Protein AF-A0A9D5CMU5-F1 (afdb_monomer_lite)

pLDDT: mean 70.69, std 25.0, range [31.06, 98.81]

InterPro domains:
  IPR011598 Myc-type, basic helix-loop-helix (bHLH) domain [PS50888] (1-48)
  IPR036638 Helix-loop-helix DNA-binding domain superfamily [G3DSA:4.10.280.10] (1-74)
  IPR036638 Helix-loop-helix DNA-binding domain superfamily [SSF47459] (3-63)
  IPR057075 Iron-related transcription factor 3, bHLH domain [PF23177] (2-86)

Secondary structure (DSSP, 8-state):
--HHHHHHHHHHHHHHHHHHHHHHTT--SS---HHHHHHHHHHHHHHHHHHHHHHHHHHHHHHHHHHHHHHHHHHHHHHHHHHHHHHHHHHHHHHHHHHHHHHHTTS----------------------PPP----------------------PPPPP-PPPTTTSPPGGGT----------------------

Organism: NCBI:txid325984

Structure (mmCIF, N/CA/C/O backbone):
data_AF-A0A9D5CMU5-F1
#
_entry.id   AF-A0A9D5CMU5-F1
#
loop_
_atom_site.group_PDB
_atom_site.id
_atom_site.type_symbol
_atom_site.label_atom_id
_atom_site.label_alt_id
_atom_site.label_comp_id
_atom_site.label_asym_id
_atom_site.label_entity_id
_atom_site.label_seq_id
_atom_site.pdbx_PDB_ins_code
_atom_site.Cartn_x
_atom_site.Cartn_y
_atom_site.Cartn_z
_atom_site.occupancy
_atom_site.B_iso_or_equiv
_atom_site.auth_seq_id
_atom_site.auth_comp_id
_atom_site.auth_asym_id
_atom_site.auth_atom_id
_atom_site.pdbx_PDB_model_num
ATOM 1 N N . MET A 1 1 ? 8.253 8.918 -48.862 1.00 68.12 1 MET A N 1
ATOM 2 C CA . MET A 1 1 ? 8.802 8.574 -47.534 1.00 68.12 1 MET A CA 1
ATOM 3 C C . MET A 1 1 ? 10.057 7.739 -47.707 1.00 68.12 1 MET A C 1
ATOM 5 O O . MET A 1 1 ? 9.980 6.536 -47.963 1.00 68.12 1 MET A O 1
ATOM 9 N N . HIS A 1 2 ? 11.208 8.394 -47.627 1.00 93.19 2 HIS A N 1
ATOM 10 C CA . HIS A 1 2 ? 12.521 7.768 -47.749 1.00 93.19 2 HIS A CA 1
ATOM 11 C C . HIS A 1 2 ? 12.855 6.976 -46.477 1.00 93.19 2 HIS A C 1
ATOM 13 O O . HIS A 1 2 ? 12.325 7.242 -45.398 1.00 93.19 2 HIS A O 1
ATOM 19 N N . LYS A 1 3 ? 13.747 5.983 -46.580 1.00 96.88 3 LYS A N 1
ATOM 20 C CA . LYS A 1 3 ? 14.143 5.130 -45.441 1.00 96.88 3 LYS A CA 1
ATOM 21 C C . LYS A 1 3 ? 14.625 5.950 -44.233 1.00 96.88 3 LYS A C 1
ATOM 23 O O . LYS A 1 3 ? 14.278 5.611 -43.108 1.00 96.88 3 LYS A O 1
ATOM 28 N N . ALA A 1 4 ? 15.360 7.035 -44.478 1.00 97.06 4 ALA A N 1
ATOM 29 C CA . ALA A 1 4 ? 15.866 7.932 -43.441 1.00 97.06 4 ALA A CA 1
ATOM 30 C C . ALA A 1 4 ? 14.750 8.668 -42.678 1.00 97.06 4 ALA A C 1
ATOM 32 O O . ALA A 1 4 ? 14.808 8.757 -41.457 1.00 97.06 4 ALA A O 1
ATOM 33 N N . GLU A 1 5 ? 13.707 9.139 -43.369 1.00 96.50 5 GLU A N 1
ATOM 34 C CA . GLU A 1 5 ? 12.569 9.835 -42.742 1.00 96.50 5 GLU A CA 1
ATOM 35 C C . GLU A 1 5 ? 11.800 8.906 -41.802 1.00 96.50 5 GLU A C 1
ATOM 37 O O . GLU A 1 5 ? 11.471 9.282 -40.679 1.00 96.50 5 GLU A O 1
ATOM 42 N N . ARG A 1 6 ? 11.570 7.658 -42.232 1.00 96.50 6 ARG A N 1
ATOM 43 C CA . ARG A 1 6 ? 10.929 6.644 -41.384 1.00 96.50 6 ARG A CA 1
ATOM 44 C C . ARG A 1 6 ? 11.750 6.328 -40.136 1.00 96.50 6 ARG A C 1
ATOM 46 O O . ARG A 1 6 ? 11.170 6.099 -39.082 1.00 96.50 6 ARG A O 1
ATOM 53 N N . GLU A 1 7 ? 13.075 6.293 -40.251 1.00 97.75 7 GLU A N 1
ATOM 54 C CA . GLU A 1 7 ? 13.956 6.022 -39.111 1.00 97.75 7 GLU A CA 1
ATOM 55 C C . GLU A 1 7 ? 14.025 7.202 -38.140 1.00 97.75 7 GLU A C 1
ATOM 57 O O . GLU A 1 7 ? 13.965 7.004 -36.928 1.00 97.75 7 GLU A O 1
ATOM 62 N N . LYS A 1 8 ? 14.079 8.434 -38.659 1.00 97.31 8 LYS A N 1
ATOM 63 C CA . LYS A 1 8 ? 14.014 9.641 -37.832 1.00 97.31 8 LYS A CA 1
ATOM 64 C C . LYS A 1 8 ? 12.754 9.637 -36.964 1.00 97.31 8 LYS A C 1
ATOM 66 O O . LYS A 1 8 ? 12.869 9.769 -35.754 1.00 97.31 8 LYS A O 1
ATOM 71 N N . LEU A 1 9 ? 11.587 9.382 -37.561 1.00 97.38 9 LEU A N 1
ATOM 72 C CA . LEU A 1 9 ? 10.319 9.355 -36.826 1.00 97.38 9 LEU A CA 1
ATOM 73 C C . LEU A 1 9 ? 10.323 8.320 -35.688 1.00 97.38 9 LEU A C 1
ATOM 75 O O . LEU A 1 9 ? 9.837 8.596 -34.597 1.00 97.38 9 LEU A O 1
ATOM 79 N N . LYS A 1 10 ? 10.918 7.141 -35.914 1.00 97.69 10 LYS A N 1
ATOM 80 C CA . LYS A 1 10 ? 11.068 6.120 -34.866 1.00 97.69 10 LYS A CA 1
ATOM 81 C C . LYS A 1 10 ? 11.970 6.584 -33.726 1.00 97.69 10 LYS A C 1
ATOM 83 O O . LYS A 1 10 ? 11.661 6.334 -32.565 1.00 97.69 10 LYS A O 1
ATOM 88 N N . ARG A 1 11 ? 13.094 7.229 -34.048 1.00 97.56 11 ARG A N 1
ATOM 89 C CA . ARG A 1 11 ? 14.028 7.746 -33.041 1.00 97.56 11 ARG A CA 1
ATOM 90 C C . ARG A 1 11 ? 13.429 8.887 -32.234 1.00 97.56 11 ARG A C 1
ATOM 92 O O . ARG A 1 11 ? 13.658 8.925 -31.029 1.00 97.56 11 ARG A O 1
ATOM 99 N N . ASP A 1 12 ? 12.688 9.773 -32.887 1.00 97.75 12 ASP A N 1
ATOM 100 C CA . ASP A 1 12 ? 12.004 10.889 -32.239 1.00 97.75 12 ASP A CA 1
ATOM 101 C C . ASP A 1 12 ? 10.951 10.351 -31.261 1.00 97.75 12 ASP A C 1
ATOM 103 O O . ASP A 1 12 ? 11.018 10.667 -30.077 1.00 97.75 12 ASP A O 1
ATOM 107 N N . HIS A 1 13 ? 10.112 9.404 -31.694 1.00 97.69 13 HIS A N 1
ATOM 108 C CA . HIS A 1 13 ? 9.150 8.741 -30.809 1.00 97.69 13 HIS A CA 1
ATOM 109 C C . HIS A 1 13 ? 9.819 8.029 -29.619 1.00 97.69 13 HIS A C 1
ATOM 111 O O . HIS A 1 13 ? 9.392 8.166 -28.478 1.00 97.69 13 HIS A O 1
ATOM 117 N N . LEU A 1 14 ? 10.912 7.292 -29.846 1.00 96.94 14 LEU A N 1
ATOM 118 C CA . LEU A 1 14 ? 11.623 6.638 -28.745 1.00 96.94 14 LEU A CA 1
ATOM 119 C C . LEU A 1 14 ? 12.223 7.661 -27.768 1.00 96.94 14 LEU A C 1
ATOM 121 O O . LEU A 1 14 ? 12.263 7.410 -26.568 1.00 96.94 14 LEU A O 1
ATOM 125 N N . ASN A 1 15 ? 12.704 8.805 -28.261 1.00 95.62 15 ASN A N 1
ATOM 126 C CA . ASN A 1 15 ? 13.195 9.879 -27.401 1.00 95.62 15 ASN A CA 1
ATOM 127 C C . ASN A 1 15 ? 12.074 10.484 -26.551 1.00 95.62 15 ASN A C 1
ATOM 129 O O . ASN A 1 15 ? 12.324 10.761 -25.384 1.00 95.62 15 ASN A O 1
ATOM 133 N N . GLU A 1 16 ? 10.867 10.647 -27.098 1.00 96.50 16 GLU A N 1
ATOM 134 C CA . GLU A 1 16 ? 9.695 11.093 -26.332 1.00 96.50 16 GLU A CA 1
ATOM 135 C C . GLU A 1 16 ? 9.407 10.143 -25.163 1.00 96.50 16 GLU A C 1
ATOM 137 O O . GLU A 1 16 ? 9.279 10.601 -24.032 1.00 96.50 16 GLU A O 1
ATOM 142 N N . LEU A 1 17 ? 9.435 8.826 -25.397 1.00 96.06 17 LEU A N 1
ATOM 143 C CA . LEU A 1 17 ? 9.248 7.829 -24.334 1.00 96.06 17 LEU A CA 1
ATOM 144 C C . LEU A 1 17 ? 10.335 7.906 -23.251 1.00 96.06 17 LEU A C 1
ATOM 146 O O . LEU A 1 17 ? 10.048 7.756 -22.065 1.00 96.06 17 LEU A O 1
ATOM 150 N N . PHE A 1 18 ? 11.592 8.148 -23.639 1.00 93.75 18 PHE A N 1
ATOM 151 C CA . PHE A 1 18 ? 12.674 8.354 -22.671 1.00 93.75 18 PHE A CA 1
ATOM 152 C C . PHE A 1 18 ? 12.461 9.610 -21.827 1.00 93.75 18 PHE A C 1
ATOM 154 O O . PHE A 1 18 ? 12.759 9.581 -20.637 1.00 93.75 18 PHE A O 1
ATOM 161 N N . LEU A 1 19 ? 11.963 10.691 -22.432 1.00 91.69 19 LEU A N 1
ATOM 162 C CA . LEU A 1 19 ? 11.655 11.922 -21.712 1.00 91.69 19 LEU A CA 1
ATOM 163 C C . LEU A 1 19 ? 10.499 11.701 -20.736 1.00 91.69 19 LEU A C 1
ATOM 165 O O . LEU A 1 19 ? 10.620 12.083 -19.580 1.00 91.69 19 LEU A O 1
ATOM 169 N N . GLU A 1 20 ? 9.411 11.057 -21.157 1.00 94.00 20 GLU A N 1
ATOM 170 C CA . GLU A 1 20 ? 8.270 10.758 -20.280 1.00 94.00 20 GLU A CA 1
ATOM 171 C C . GLU A 1 20 ? 8.682 9.896 -19.078 1.00 94.00 20 GLU A C 1
ATOM 173 O O . GLU A 1 20 ? 8.303 10.182 -17.938 1.00 94.00 20 GLU A O 1
ATOM 178 N N . LEU A 1 21 ? 9.515 8.879 -19.318 1.00 92.88 21 LEU A N 1
ATOM 179 C CA . LEU A 1 21 ? 10.047 8.034 -18.255 1.00 92.88 21 LEU A CA 1
ATOM 180 C C . LEU A 1 21 ? 10.921 8.834 -17.281 1.00 92.88 21 LEU A C 1
ATOM 182 O O . LEU A 1 21 ? 10.723 8.726 -16.077 1.00 92.88 21 LEU A O 1
ATOM 186 N N . ASP A 1 22 ? 11.840 9.662 -17.781 1.00 90.81 22 ASP A N 1
ATOM 187 C CA . ASP A 1 22 ? 12.709 10.513 -16.954 1.00 90.81 22 ASP A CA 1
ATOM 188 C C . ASP A 1 22 ? 11.903 11.457 -16.043 1.00 90.81 22 ASP A C 1
ATOM 190 O O . ASP A 1 22 ? 12.157 11.539 -14.842 1.00 90.81 22 ASP A O 1
ATOM 194 N N . HIS A 1 23 ? 10.858 12.094 -16.586 1.00 89.81 23 HIS A N 1
ATOM 195 C CA . HIS A 1 23 ? 9.960 12.950 -15.803 1.00 89.81 23 HIS A CA 1
ATOM 196 C C . HIS A 1 23 ? 9.210 12.158 -14.723 1.00 89.81 23 HIS A C 1
ATOM 198 O O . HIS A 1 23 ? 9.044 12.648 -13.608 1.00 89.81 23 HIS A O 1
ATOM 204 N N . SER A 1 24 ? 8.782 10.931 -15.034 1.00 90.50 24 SER A N 1
ATOM 205 C CA . SER A 1 24 ? 8.033 10.071 -14.105 1.00 90.50 24 SER A CA 1
ATOM 206 C C . SER A 1 24 ? 8.885 9.534 -12.953 1.00 90.50 24 SER A C 1
ATOM 208 O O . SER A 1 24 ? 8.349 9.195 -11.902 1.00 90.50 24 SER A O 1
ATOM 210 N N . LEU A 1 25 ? 10.204 9.438 -13.138 1.00 89.06 25 LEU A N 1
ATOM 211 C CA . LEU A 1 25 ? 11.134 8.995 -12.097 1.00 89.06 25 LEU A CA 1
ATOM 212 C C . LEU A 1 25 ? 11.480 10.107 -11.089 1.00 89.06 25 LEU A C 1
ATOM 214 O O . LEU A 1 25 ? 12.246 9.848 -10.162 1.00 89.06 25 LEU A O 1
ATOM 218 N N . GLU A 1 26 ? 10.943 11.326 -11.264 1.00 76.06 26 GLU A N 1
ATOM 219 C CA . GLU A 1 26 ? 11.198 12.503 -10.411 1.00 76.06 26 GLU A CA 1
ATOM 220 C C . GLU A 1 26 ? 12.703 12.724 -10.150 1.00 76.06 26 GLU A C 1
ATOM 222 O O . GLU A 1 26 ? 13.138 13.123 -9.063 1.00 76.06 26 GLU A O 1
ATOM 227 N N . GLN A 1 27 ? 13.534 12.424 -11.154 1.00 70.00 27 GLN A N 1
ATOM 228 C CA . GLN A 1 27 ? 14.982 12.373 -11.004 1.00 70.00 27 GLN A CA 1
ATOM 229 C C . GLN A 1 27 ? 15.547 13.785 -10.837 1.00 70.00 27 GLN A C 1
ATOM 231 O O . GLN A 1 27 ? 15.844 14.492 -11.795 1.00 70.00 27 GLN A O 1
ATOM 236 N N . SER A 1 28 ? 15.700 14.216 -9.584 1.00 60.94 28 SER A N 1
ATOM 237 C CA . SER A 1 28 ? 16.024 15.614 -9.298 1.00 60.94 28 SER A CA 1
ATOM 238 C C . SER A 1 28 ? 17.388 16.087 -9.817 1.00 60.94 28 SER A C 1
ATOM 240 O O . SER A 1 28 ? 17.562 17.304 -9.882 1.00 60.94 28 SER A O 1
ATOM 242 N N . ARG A 1 29 ? 18.364 15.226 -10.193 1.00 62.25 29 ARG A N 1
ATOM 243 C CA . ARG A 1 29 ? 19.714 15.695 -10.598 1.00 62.25 29 ARG A CA 1
ATOM 244 C C . ARG A 1 29 ? 20.561 14.814 -11.546 1.00 62.25 29 ARG A C 1
ATOM 246 O O . ARG A 1 29 ? 20.683 13.603 -11.394 1.00 62.25 29 ARG A O 1
ATOM 253 N N . GLN A 1 30 ? 21.281 15.557 -12.402 1.00 58.69 30 GLN A N 1
ATOM 254 C CA . GLN A 1 30 ? 22.615 15.393 -13.026 1.00 58.69 30 GLN A CA 1
ATOM 255 C C . GLN A 1 30 ? 22.934 14.233 -13.982 1.00 58.69 30 GLN A C 1
ATOM 257 O O . GLN A 1 30 ? 23.926 14.350 -14.707 1.00 58.69 30 GLN A O 1
ATOM 262 N N . ASN A 1 31 ? 22.124 13.176 -14.064 1.00 61.47 31 ASN A N 1
ATOM 263 C CA . ASN A 1 31 ? 22.510 11.953 -14.779 1.00 61.47 31 ASN A CA 1
ATOM 264 C C . ASN A 1 31 ? 21.503 11.564 -15.880 1.00 61.47 31 ASN A C 1
ATOM 266 O O . ASN A 1 31 ? 21.003 10.447 -15.903 1.00 61.47 31 ASN A O 1
ATOM 270 N N . ASN A 1 32 ? 21.232 12.455 -16.836 1.00 70.00 32 ASN A N 1
ATOM 271 C CA . ASN A 1 32 ? 20.149 12.297 -17.831 1.00 70.00 32 ASN A CA 1
ATOM 272 C C . ASN A 1 32 ? 20.506 11.350 -19.003 1.00 70.00 32 ASN A C 1
ATOM 274 O O . ASN A 1 32 ? 20.053 11.510 -20.139 1.00 70.00 32 ASN A O 1
ATOM 278 N N . GLY A 1 33 ? 21.408 10.394 -18.772 1.00 87.44 33 GLY A N 1
ATOM 279 C CA . GLY A 1 33 ? 21.786 9.409 -19.777 1.00 87.44 33 GLY A CA 1
ATOM 280 C C . GLY A 1 33 ? 20.714 8.330 -19.900 1.00 87.44 33 GLY A C 1
ATOM 281 O O . GLY A 1 33 ? 20.243 7.812 -18.894 1.00 87.44 33 GLY A O 1
ATOM 282 N N . LYS A 1 34 ? 20.395 7.898 -21.126 1.00 91.69 34 LYS A N 1
ATOM 283 C CA . LYS A 1 34 ? 19.404 6.830 -21.379 1.00 91.69 34 LYS A CA 1
ATOM 284 C C . LYS A 1 34 ? 19.654 5.549 -20.576 1.00 91.69 34 LYS A C 1
ATOM 286 O O . LYS A 1 34 ? 18.709 4.912 -20.132 1.00 91.69 34 LYS A O 1
ATOM 291 N N . ALA A 1 35 ? 20.919 5.175 -20.379 1.00 92.69 35 ALA A N 1
ATOM 292 C CA . ALA A 1 35 ? 21.277 4.012 -19.569 1.00 92.69 35 ALA A CA 1
ATOM 293 C C . ALA A 1 35 ? 20.967 4.213 -18.075 1.00 92.69 35 ALA A C 1
ATOM 295 O O . ALA A 1 35 ? 20.555 3.263 -17.417 1.00 92.69 35 ALA A O 1
ATOM 296 N N . CYS A 1 36 ? 21.133 5.436 -17.557 1.00 91.38 36 CYS A N 1
ATOM 297 C CA . CYS A 1 36 ? 20.790 5.775 -16.176 1.00 91.38 36 CYS A CA 1
ATOM 298 C C . CYS A 1 36 ? 19.276 5.711 -15.976 1.00 91.38 36 CYS A C 1
ATOM 300 O O . CYS A 1 36 ? 18.833 4.982 -15.101 1.00 91.38 36 CYS A O 1
ATOM 302 N N . ILE A 1 37 ? 18.500 6.347 -16.868 1.00 92.00 37 ILE A N 1
ATOM 303 C CA . ILE A 1 37 ? 17.026 6.325 -16.845 1.00 92.00 37 ILE A CA 1
ATOM 304 C C . ILE A 1 37 ? 16.507 4.880 -16.789 1.00 92.00 37 ILE A C 1
ATOM 306 O O . ILE A 1 37 ? 15.683 4.537 -15.946 1.00 92.00 37 ILE A O 1
ATOM 310 N N . LEU A 1 38 ? 17.023 3.995 -17.652 1.00 94.44 38 LEU A N 1
ATOM 311 C CA . LEU A 1 38 ? 16.622 2.583 -17.641 1.00 94.44 38 LEU A CA 1
ATOM 312 C C . LEU A 1 38 ? 17.071 1.851 -16.377 1.00 94.44 38 LEU A C 1
ATOM 314 O O . LEU A 1 38 ? 16.312 1.042 -15.846 1.00 94.44 38 LEU A O 1
ATOM 318 N N . GLY A 1 39 ? 18.294 2.099 -15.907 1.00 92.75 39 GLY A N 1
ATOM 319 C CA . GLY A 1 39 ? 18.818 1.478 -14.692 1.00 92.75 39 GLY A CA 1
ATOM 320 C C . GLY A 1 39 ? 18.018 1.873 -13.452 1.00 92.75 39 GLY A C 1
ATOM 321 O O . GLY A 1 39 ? 17.689 1.018 -12.631 1.00 92.75 39 GLY A O 1
ATOM 322 N N . ASP A 1 40 ? 17.651 3.147 -13.352 1.00 91.31 40 ASP A N 1
ATOM 323 C CA . ASP A 1 40 ? 16.852 3.681 -12.257 1.00 91.31 40 ASP A CA 1
ATOM 324 C C . ASP A 1 40 ? 15.410 3.170 -12.328 1.00 91.31 40 ASP A C 1
ATOM 326 O O . ASP A 1 40 ? 14.923 2.648 -11.328 1.00 91.31 40 ASP A O 1
ATOM 330 N N . ALA A 1 41 ? 14.771 3.166 -13.506 1.00 93.62 41 ALA A N 1
ATOM 331 C CA . ALA A 1 41 ? 13.450 2.555 -13.689 1.00 93.62 41 ALA A CA 1
ATOM 332 C C . ALA A 1 41 ? 13.435 1.064 -13.315 1.00 93.62 41 ALA A C 1
ATOM 334 O O . ALA A 1 41 ? 12.541 0.601 -12.609 1.00 93.62 41 ALA A O 1
ATOM 335 N N . THR A 1 42 ? 14.449 0.313 -13.755 1.00 95.62 42 THR A N 1
ATOM 336 C CA . THR A 1 42 ? 14.565 -1.129 -13.480 1.00 95.62 42 THR A CA 1
ATOM 337 C C . THR A 1 42 ? 14.732 -1.407 -11.987 1.00 95.62 42 THR A C 1
ATOM 339 O O . THR A 1 42 ? 14.209 -2.402 -11.493 1.00 95.62 42 THR A O 1
ATOM 342 N N . ARG A 1 43 ? 15.446 -0.537 -11.262 1.00 94.19 43 ARG A N 1
ATOM 343 C CA . ARG A 1 43 ? 15.637 -0.660 -9.811 1.00 94.19 43 ARG A CA 1
ATOM 344 C C . ARG A 1 43 ? 14.398 -0.222 -9.029 1.00 94.19 43 ARG A C 1
ATOM 346 O O . ARG A 1 43 ? 14.019 -0.901 -8.086 1.00 94.19 43 ARG A O 1
ATOM 353 N N . LEU A 1 44 ? 13.772 0.885 -9.426 1.00 94.00 44 LEU A N 1
ATOM 354 C CA . LEU A 1 44 ? 12.666 1.499 -8.693 1.00 94.00 44 LEU A CA 1
ATOM 355 C C . LEU A 1 44 ? 11.346 0.736 -8.854 1.00 94.00 44 LEU A C 1
ATOM 357 O O . LEU A 1 44 ? 10.559 0.668 -7.913 1.00 94.00 44 LEU A O 1
ATOM 361 N N . LEU A 1 45 ? 11.087 0.156 -10.031 1.00 95.94 45 LEU A N 1
ATOM 362 C CA . LEU A 1 45 ? 9.815 -0.506 -10.320 1.00 95.94 45 LEU A CA 1
ATOM 363 C C . LEU A 1 45 ? 9.502 -1.666 -9.346 1.00 95.94 45 LEU A C 1
ATOM 365 O O . LEU A 1 45 ? 8.400 -1.667 -8.793 1.00 95.94 45 LEU A O 1
ATOM 369 N N . PRO A 1 46 ? 10.419 -2.616 -9.065 1.00 97.62 46 PRO A N 1
ATOM 370 C CA . PRO A 1 46 ? 10.186 -3.651 -8.057 1.00 97.62 46 PRO A CA 1
ATOM 371 C C . PRO A 1 46 ? 9.921 -3.086 -6.657 1.00 97.62 46 PRO A C 1
ATOM 373 O O . PRO A 1 46 ? 9.027 -3.574 -5.967 1.00 97.62 46 PRO A O 1
ATOM 376 N N . ASP A 1 47 ? 10.648 -2.039 -6.255 1.00 96.25 47 ASP A N 1
ATOM 377 C CA . ASP A 1 47 ? 10.487 -1.406 -4.942 1.00 96.25 47 ASP A CA 1
ATOM 378 C C . ASP A 1 47 ? 9.108 -0.743 -4.801 1.00 96.25 47 ASP A C 1
ATOM 380 O O . ASP A 1 47 ? 8.467 -0.838 -3.752 1.00 96.25 47 ASP A O 1
ATOM 384 N N . LEU A 1 48 ? 8.615 -0.086 -5.856 1.00 97.25 48 LEU A N 1
ATOM 385 C CA . LEU A 1 48 ? 7.266 0.487 -5.895 1.00 97.25 48 LEU A CA 1
ATOM 386 C C . LEU A 1 48 ? 6.187 -0.599 -5.870 1.00 97.25 48 LEU A C 1
ATOM 388 O O . LEU A 1 48 ? 5.207 -0.466 -5.138 1.00 97.25 48 LEU A O 1
ATOM 392 N N . ILE A 1 49 ? 6.372 -1.687 -6.621 1.00 98.06 49 ILE A N 1
ATOM 393 C CA . ILE A 1 49 ? 5.451 -2.832 -6.602 1.00 98.06 49 ILE A CA 1
ATOM 394 C C . ILE A 1 49 ? 5.370 -3.417 -5.187 1.00 98.06 49 ILE A C 1
ATOM 396 O O . ILE A 1 49 ? 4.270 -3.576 -4.657 1.00 98.06 49 ILE A O 1
ATOM 400 N N . ALA A 1 50 ? 6.512 -3.648 -4.536 1.00 98.31 50 ALA A N 1
ATOM 401 C CA . ALA A 1 50 ? 6.564 -4.165 -3.170 1.00 98.31 50 ALA A CA 1
ATOM 402 C C . ALA A 1 50 ? 5.875 -3.224 -2.163 1.00 98.31 50 ALA A C 1
ATOM 404 O O . ALA A 1 50 ? 5.153 -3.679 -1.272 1.00 98.31 50 ALA A O 1
ATOM 405 N N . GLN A 1 51 ? 6.041 -1.907 -2.318 1.00 98.31 51 GLN A N 1
ATOM 406 C CA . GLN A 1 51 ? 5.341 -0.917 -1.494 1.00 98.31 51 GLN A CA 1
ATOM 407 C C . GLN A 1 51 ? 3.824 -0.970 -1.698 1.00 98.31 51 GLN A C 1
ATOM 409 O O . GLN A 1 51 ? 3.079 -0.993 -0.718 1.00 98.31 51 GLN A O 1
ATOM 414 N N . VAL A 1 52 ? 3.353 -1.048 -2.946 1.00 98.62 52 VAL A N 1
ATOM 415 C CA . VAL A 1 52 ? 1.921 -1.180 -3.260 1.00 98.62 52 VAL A CA 1
ATOM 416 C C . VAL A 1 52 ? 1.343 -2.464 -2.661 1.00 98.62 52 VAL A C 1
ATOM 418 O O . VAL A 1 52 ? 0.254 -2.439 -2.086 1.00 98.62 52 VAL A O 1
ATOM 421 N N . GLU A 1 53 ? 2.060 -3.583 -2.749 1.00 98.69 53 GLU A N 1
ATOM 422 C CA . GLU A 1 53 ? 1.642 -4.850 -2.141 1.00 98.69 53 GLU A CA 1
ATOM 423 C C . GLU A 1 53 ? 1.579 -4.768 -0.611 1.00 98.69 53 GLU A C 1
ATOM 425 O O . GLU A 1 53 ? 0.593 -5.204 -0.006 1.00 98.69 53 GLU A O 1
ATOM 430 N N . SER A 1 54 ? 2.580 -4.151 0.022 1.00 98.62 54 SER A N 1
ATOM 431 C CA . SER A 1 54 ? 2.593 -3.922 1.470 1.00 98.62 54 SER A CA 1
ATOM 432 C C . SER A 1 54 ? 1.416 -3.051 1.914 1.00 98.62 54 SER A C 1
ATOM 434 O O . SER A 1 54 ? 0.700 -3.416 2.847 1.00 98.62 54 SER A O 1
ATOM 436 N N . LEU A 1 55 ? 1.161 -1.941 1.215 1.00 98.81 55 LEU A N 1
ATOM 437 C CA . LEU A 1 55 ? 0.038 -1.043 1.497 1.00 98.81 55 LEU A CA 1
ATOM 438 C C . LEU A 1 55 ? -1.310 -1.741 1.312 1.00 98.81 55 LEU A C 1
ATOM 440 O O . LEU A 1 55 ? -2.223 -1.549 2.111 1.00 98.81 55 LEU A O 1
ATOM 444 N N . ARG A 1 56 ? -1.448 -2.598 0.295 1.00 98.69 56 ARG A N 1
ATOM 445 C CA . ARG A 1 56 ? -2.655 -3.416 0.106 1.00 98.69 56 ARG A CA 1
ATOM 446 C C . ARG A 1 56 ? -2.896 -4.356 1.283 1.00 98.69 56 ARG A C 1
ATOM 448 O O . ARG A 1 56 ? -4.032 -4.469 1.741 1.00 98.69 56 ARG A O 1
ATOM 455 N N . LYS A 1 57 ? -1.844 -5.004 1.786 1.00 98.69 57 LYS A N 1
ATOM 456 C CA . LYS A 1 57 ? -1.926 -5.891 2.954 1.00 98.69 57 LYS A CA 1
ATOM 457 C C . LYS A 1 57 ? -2.282 -5.127 4.231 1.00 98.69 57 LYS A C 1
ATOM 459 O O . LYS A 1 57 ? -3.127 -5.586 5.002 1.00 98.69 57 LYS A O 1
ATOM 464 N N . GLU A 1 58 ? -1.662 -3.973 4.453 1.00 98.69 58 GLU A N 1
ATOM 465 C CA . GLU A 1 58 ? -1.971 -3.112 5.596 1.00 98.69 58 GLU A CA 1
ATOM 466 C C . GLU A 1 58 ? -3.415 -2.610 5.532 1.00 98.69 58 GLU A C 1
ATOM 468 O O . GLU A 1 58 ? -4.150 -2.750 6.503 1.00 98.69 58 GLU A O 1
ATOM 473 N N . ASN A 1 59 ? -3.865 -2.134 4.370 1.00 98.69 59 ASN A N 1
ATOM 474 C CA . ASN A 1 59 ? -5.242 -1.690 4.174 1.00 98.69 59 ASN A CA 1
ATOM 475 C C . ASN A 1 59 ? -6.245 -2.826 4.438 1.00 98.69 59 ASN A C 1
ATOM 477 O O . ASN A 1 59 ? -7.206 -2.638 5.177 1.00 98.69 59 ASN A O 1
ATOM 481 N N . ALA A 1 60 ? -5.990 -4.038 3.931 1.00 98.62 60 ALA A N 1
ATOM 482 C CA . ALA A 1 60 ? -6.833 -5.198 4.231 1.00 98.62 60 ALA A CA 1
ATOM 483 C C . ALA A 1 60 ? -6.903 -5.492 5.742 1.00 98.62 60 ALA A C 1
ATOM 485 O O . ALA A 1 60 ? -7.977 -5.785 6.271 1.00 98.62 60 ALA A O 1
ATOM 486 N N . THR A 1 61 ? -5.775 -5.354 6.444 1.00 98.62 61 THR A N 1
ATOM 487 C CA . THR A 1 61 ? -5.712 -5.513 7.903 1.00 98.62 61 THR A CA 1
ATOM 488 C C . THR A 1 61 ? -6.536 -4.429 8.603 1.00 98.62 61 THR A C 1
ATOM 490 O O . THR A 1 61 ? -7.428 -4.759 9.381 1.00 98.62 61 THR A O 1
ATOM 493 N N . LEU A 1 62 ? -6.331 -3.152 8.267 1.00 98.81 62 LEU A N 1
ATOM 494 C CA . LEU A 1 62 ? -7.062 -2.020 8.848 1.00 98.81 62 LEU A CA 1
ATOM 495 C C . LEU A 1 62 ? -8.571 -2.105 8.601 1.00 98.81 62 LEU A C 1
ATOM 497 O O . LEU A 1 62 ? -9.360 -1.825 9.501 1.00 98.81 62 LEU A O 1
ATOM 501 N N . VAL A 1 63 ? -8.991 -2.523 7.405 1.00 98.75 63 VAL A N 1
ATOM 502 C CA . VAL A 1 63 ? -10.408 -2.741 7.085 1.00 98.75 63 VAL A CA 1
ATOM 503 C C . VAL A 1 63 ? -11.000 -3.832 7.976 1.00 98.75 63 VAL A C 1
ATOM 505 O O . VAL A 1 63 ? -12.090 -3.649 8.517 1.00 98.75 63 VAL A O 1
ATOM 508 N N . SER A 1 64 ? -10.278 -4.939 8.181 1.00 98.56 64 SER A N 1
ATOM 509 C CA . SER A 1 64 ? -10.738 -6.022 9.057 1.00 98.56 64 SER A CA 1
ATOM 510 C C . SER A 1 64 ? -10.835 -5.593 10.526 1.00 98.56 64 SER A C 1
ATOM 512 O O . SER A 1 64 ? -11.829 -5.891 11.189 1.00 98.56 64 SER A O 1
ATOM 514 N N . GLU A 1 65 ? -9.861 -4.826 11.021 1.00 98.62 65 GLU A N 1
ATOM 515 C CA . GLU A 1 65 ? -9.870 -4.295 12.387 1.00 98.62 65 GLU A CA 1
ATOM 516 C C . GLU A 1 65 ? -10.991 -3.269 12.580 1.00 98.62 65 GLU A C 1
ATOM 518 O O . GLU A 1 65 ? -11.722 -3.328 13.567 1.00 98.62 65 GLU A O 1
ATOM 523 N N . SER A 1 66 ? -11.188 -2.370 11.613 1.00 98.69 66 SER A N 1
ATOM 524 C CA . SER A 1 66 ? -12.287 -1.398 11.615 1.00 98.69 66 SER A CA 1
ATOM 525 C C . SER A 1 66 ? -13.654 -2.086 11.649 1.00 98.69 66 SER A C 1
ATOM 527 O O . SER A 1 66 ? -14.540 -1.691 12.415 1.00 98.69 66 SER A O 1
ATOM 529 N N . HIS A 1 67 ? -13.817 -3.159 10.869 1.00 98.69 67 HIS A N 1
ATOM 530 C CA . HIS A 1 67 ? -15.025 -3.975 10.891 1.00 98.69 67 HIS A CA 1
ATOM 531 C C . HIS A 1 67 ? -15.240 -4.622 12.266 1.00 98.69 67 HIS A C 1
ATOM 533 O O . HIS A 1 67 ? -16.327 -4.499 12.829 1.00 98.69 67 HIS A O 1
ATOM 539 N N . TYR A 1 68 ? -14.202 -5.237 12.841 1.00 98.69 68 TYR A N 1
ATOM 540 C CA . TYR A 1 68 ? -14.269 -5.840 14.175 1.00 98.69 68 TYR A CA 1
ATOM 541 C C . TYR A 1 68 ? -14.678 -4.820 15.249 1.00 98.69 68 TYR A C 1
ATOM 543 O O . TYR A 1 68 ? -15.623 -5.047 15.999 1.00 98.69 68 TYR A O 1
ATOM 551 N N . VAL A 1 69 ? -14.028 -3.653 15.282 1.00 98.81 69 VAL A N 1
ATOM 552 C CA . VAL A 1 69 ? -14.350 -2.581 16.240 1.00 98.81 69 VAL A CA 1
ATOM 553 C C . VAL A 1 69 ? -15.781 -2.071 16.051 1.00 98.81 69 VAL A C 1
ATOM 555 O O . VAL A 1 69 ? -16.457 -1.735 17.023 1.00 98.81 69 VAL A O 1
ATOM 558 N N . SER A 1 70 ? -16.264 -2.014 14.809 1.00 98.62 70 SER A N 1
ATOM 559 C CA . SER A 1 70 ? -17.640 -1.608 14.514 1.00 98.62 70 SER A CA 1
ATOM 560 C C . SER A 1 70 ? -18.664 -2.619 15.030 1.00 98.62 70 SER A C 1
ATOM 562 O O . SER A 1 70 ? -19.697 -2.202 15.553 1.00 98.62 70 SER A O 1
ATOM 564 N N . MET A 1 71 ? -18.374 -3.918 14.917 1.00 98.62 71 MET A N 1
ATOM 565 C CA . MET A 1 71 ? -19.207 -4.978 15.488 1.00 98.62 71 MET A CA 1
ATOM 566 C C . MET A 1 71 ? -19.250 -4.893 17.015 1.00 98.62 71 MET A C 1
ATOM 568 O O . MET A 1 71 ? -20.331 -4.725 17.571 1.00 98.62 71 MET A O 1
ATOM 572 N N . GLU A 1 72 ? -18.089 -4.874 17.670 1.00 98.56 72 GLU A N 1
ATOM 573 C CA . GLU A 1 72 ? -17.971 -4.770 19.133 1.00 98.56 72 GLU A CA 1
ATOM 574 C C . GLU A 1 72 ? -18.713 -3.535 19.672 1.00 98.56 72 GLU A C 1
ATOM 576 O O . GLU A 1 72 ? -19.465 -3.589 20.642 1.00 98.56 72 GLU A O 1
ATOM 581 N N . LYS A 1 73 ? -18.572 -2.388 18.994 1.00 98.69 73 LYS A N 1
ATOM 582 C CA . LYS A 1 73 ? -19.295 -1.162 19.351 1.00 98.69 73 LYS A CA 1
ATOM 583 C C . LYS A 1 73 ? -20.815 -1.344 19.305 1.00 98.69 73 LYS A C 1
ATOM 585 O O . LYS A 1 73 ? -21.517 -0.689 20.077 1.00 98.69 73 LYS A O 1
ATOM 590 N N . ASN A 1 74 ? -21.332 -2.128 18.364 1.00 98.50 74 ASN A N 1
ATOM 591 C CA . ASN A 1 74 ? -22.765 -2.384 18.260 1.00 98.50 74 ASN A CA 1
ATOM 592 C C . ASN A 1 74 ? -23.228 -3.348 19.354 1.00 98.50 74 ASN A C 1
ATOM 594 O O . ASN A 1 74 ? -24.211 -3.038 20.019 1.00 98.50 74 ASN A O 1
ATOM 598 N N . GLU A 1 75 ? -22.474 -4.414 19.615 1.00 98.62 75 GLU A N 1
ATOM 599 C CA . GLU A 1 75 ? -22.750 -5.359 20.705 1.00 98.62 75 GLU A CA 1
ATOM 600 C C . GLU A 1 75 ? -22.819 -4.637 22.059 1.00 98.62 75 GLU A C 1
ATOM 602 O O . GLU A 1 75 ? -23.829 -4.717 22.756 1.00 98.62 75 GLU A O 1
ATOM 607 N N . LEU A 1 76 ? -21.836 -3.785 22.367 1.00 98.75 76 LEU A N 1
ATOM 608 C CA . LEU A 1 76 ? -21.837 -2.979 23.594 1.00 98.75 76 LEU A CA 1
ATOM 609 C C . LEU A 1 76 ? -23.021 -2.005 23.683 1.00 98.75 76 LEU A C 1
ATOM 611 O O . LEU A 1 76 ? -23.520 -1.718 24.773 1.00 98.75 76 LEU A O 1
ATOM 615 N N . LYS A 1 77 ? -23.480 -1.452 22.553 1.00 98.75 77 LYS A N 1
ATOM 616 C CA . LYS A 1 77 ? -24.683 -0.604 22.542 1.00 98.75 77 LYS A CA 1
ATOM 617 C C . LYS A 1 77 ? -25.936 -1.414 22.841 1.00 98.75 77 LYS A C 1
ATOM 619 O O . LYS A 1 77 ? -26.841 -0.885 23.482 1.00 98.75 77 LYS A O 1
ATOM 624 N N . ASP A 1 78 ? -26.010 -2.644 22.357 1.00 98.62 78 ASP A N 1
ATOM 625 C CA . ASP A 1 78 ? -27.159 -3.511 22.577 1.00 98.62 78 ASP A CA 1
ATOM 626 C C . ASP A 1 78 ? -27.193 -4.000 24.028 1.00 98.62 78 ASP A C 1
ATOM 628 O O . ASP A 1 78 ? -28.220 -3.850 24.688 1.00 98.62 78 ASP A O 1
ATOM 632 N N . GLU A 1 79 ? -26.055 -4.424 24.584 1.00 98.62 79 GLU A N 1
ATOM 633 C CA . GLU A 1 79 ? -25.919 -4.739 26.013 1.00 98.62 79 GLU A CA 1
ATOM 634 C C . GLU A 1 79 ? -26.278 -3.546 26.903 1.00 98.62 79 GLU A C 1
ATOM 636 O O . GLU A 1 79 ? -27.036 -3.682 27.865 1.00 98.62 79 GLU A O 1
ATOM 641 N N . LYS A 1 80 ? -25.798 -2.345 26.553 1.00 98.56 80 LYS A N 1
ATOM 642 C CA . LYS A 1 80 ? -26.148 -1.117 27.270 1.00 98.56 80 LYS A CA 1
ATOM 643 C C . LYS A 1 80 ? -27.663 -0.896 27.304 1.00 98.56 80 LYS A C 1
ATOM 645 O O . LYS A 1 80 ? -28.191 -0.572 28.364 1.00 98.56 80 LYS A O 1
ATOM 650 N N . ARG A 1 81 ? -28.363 -1.083 26.180 1.00 98.62 81 ARG A N 1
ATOM 651 C CA . ARG A 1 81 ? -29.829 -0.928 26.124 1.00 98.62 81 ARG A CA 1
ATOM 652 C C . ARG A 1 81 ? -30.548 -1.950 26.995 1.00 98.62 81 ARG A C 1
ATOM 654 O O . ARG A 1 81 ? -31.527 -1.604 27.648 1.00 98.62 81 ARG A O 1
ATOM 661 N N . VAL A 1 82 ? -30.066 -3.191 27.014 1.00 98.62 82 VAL A N 1
ATOM 662 C CA . VAL A 1 82 ? -30.616 -4.241 27.883 1.00 98.62 82 VAL A CA 1
ATOM 663 C C . VAL A 1 82 ? -30.467 -3.848 29.355 1.00 98.62 82 VAL A C 1
ATOM 665 O O . VAL A 1 82 ? -31.438 -3.921 30.106 1.00 98.62 82 VAL A O 1
ATOM 668 N N . LEU A 1 83 ? -29.291 -3.357 29.756 1.00 98.69 83 LEU A N 1
ATOM 669 C CA . LEU A 1 83 ? -29.049 -2.894 31.125 1.00 98.69 83 LEU A CA 1
ATOM 670 C C . LEU A 1 83 ? -29.909 -1.680 31.499 1.00 98.69 83 LEU A C 1
ATOM 672 O O . LEU A 1 83 ? -30.452 -1.641 32.601 1.00 98.69 83 LEU A O 1
ATOM 676 N N . GLU A 1 84 ? -30.061 -0.704 30.600 1.00 98.69 84 GLU A N 1
ATOM 677 C CA . GLU A 1 84 ? -30.941 0.455 30.807 1.00 98.69 84 GLU A CA 1
ATOM 678 C C . GLU A 1 84 ? -32.394 0.012 31.041 1.00 98.69 84 GLU A C 1
ATOM 680 O O . GLU A 1 84 ? -33.006 0.420 32.029 1.00 98.69 84 GLU A O 1
ATOM 685 N N . ALA A 1 85 ? -32.910 -0.907 30.218 1.00 98.50 85 ALA A N 1
ATOM 686 C CA . ALA A 1 85 ? -34.253 -1.461 30.386 1.00 98.50 85 ALA A CA 1
ATOM 687 C C . ALA A 1 85 ? -34.422 -2.211 31.722 1.00 98.50 85 ALA A C 1
ATOM 689 O O . ALA A 1 85 ? -35.460 -2.104 32.383 1.00 98.50 85 ALA A O 1
ATOM 690 N N . ASP A 1 86 ? -33.403 -2.954 32.163 1.00 98.44 86 ASP A N 1
ATOM 691 C CA . ASP A 1 86 ? -33.430 -3.638 33.457 1.00 98.44 86 ASP A CA 1
ATOM 692 C C . ASP A 1 86 ? -33.400 -2.668 34.643 1.00 98.44 86 ASP A C 1
ATOM 694 O O . ASP A 1 86 ? -34.113 -2.884 35.631 1.00 98.44 86 ASP A O 1
ATOM 698 N N . ILE A 1 87 ? -32.630 -1.581 34.542 1.00 98.38 87 ILE A N 1
ATOM 699 C CA . ILE A 1 87 ? -32.616 -0.507 35.540 1.00 98.38 87 ILE A CA 1
ATOM 700 C C . ILE A 1 87 ? -34.000 0.143 35.630 1.00 98.38 87 ILE A C 1
ATOM 702 O O . ILE A 1 87 ? -34.545 0.243 36.731 1.00 98.38 87 ILE A O 1
ATOM 706 N N . GLU A 1 88 ? -34.605 0.517 34.501 1.00 98.25 88 GLU A N 1
ATOM 707 C CA . GLU A 1 88 ? -35.949 1.112 34.454 1.00 98.25 88 GLU A CA 1
ATOM 708 C C . GLU A 1 88 ? -37.009 0.178 35.058 1.00 98.25 88 GLU A C 1
ATOM 710 O O . GLU A 1 88 ? -37.860 0.593 35.856 1.00 98.25 88 GLU A O 1
ATOM 715 N N . ARG A 1 89 ? -36.924 -1.121 34.749 1.00 98.00 89 ARG A N 1
ATOM 716 C CA . ARG A 1 89 ? -37.802 -2.153 35.312 1.00 98.00 89 ARG A CA 1
ATOM 717 C C . ARG A 1 89 ? -37.649 -2.266 36.829 1.00 98.00 89 ARG A C 1
ATOM 719 O O . ARG A 1 89 ? -38.648 -2.411 37.536 1.00 98.00 89 ARG A O 1
ATOM 726 N N . LEU A 1 90 ? -36.421 -2.252 37.349 1.00 97.75 90 LEU A N 1
ATOM 727 C CA . LEU A 1 90 ? -36.162 -2.332 38.791 1.00 97.75 90 LEU A CA 1
ATOM 728 C C . LEU A 1 90 ? -36.613 -1.064 39.524 1.00 97.75 90 LEU A C 1
ATOM 730 O O . LEU A 1 90 ? -37.248 -1.167 40.573 1.00 97.75 90 LEU A O 1
ATOM 734 N N . GLN A 1 91 ? -36.361 0.113 38.954 1.00 96.75 91 GLN A N 1
ATOM 735 C CA . GLN A 1 91 ? -36.841 1.388 39.491 1.00 96.75 91 GLN A CA 1
ATOM 736 C C . GLN A 1 91 ? -38.372 1.430 39.552 1.00 96.75 91 GLN A C 1
ATOM 738 O O . GLN A 1 91 ? -38.933 1.802 40.582 1.00 96.75 91 GLN A O 1
ATOM 743 N N . SER A 1 92 ? -39.048 0.946 38.506 1.00 95.62 92 SER A N 1
ATOM 744 C CA . SER A 1 92 ? -40.510 0.822 38.482 1.00 95.62 92 SER A CA 1
ATOM 745 C C . SER A 1 92 ? -41.029 -0.083 39.608 1.00 95.62 92 SER A C 1
ATOM 747 O O . SER A 1 92 ? -41.994 0.270 40.284 1.00 95.62 92 SER A O 1
ATOM 749 N N . LYS A 1 93 ? -40.365 -1.220 39.874 1.00 95.19 93 LYS A N 1
ATOM 750 C CA . LYS A 1 93 ? -40.717 -2.112 40.996 1.00 95.19 93 LYS A CA 1
ATOM 751 C C . LYS A 1 93 ? -40.526 -1.440 42.358 1.00 95.19 93 LYS A C 1
ATOM 753 O O . LYS A 1 93 ? -41.390 -1.577 43.220 1.00 95.19 93 LYS A O 1
ATOM 758 N N . LEU A 1 94 ? -39.429 -0.706 42.555 1.00 94.25 94 LEU A N 1
ATOM 759 C CA . LEU A 1 94 ? -39.186 0.035 43.798 1.00 94.25 94 LEU A CA 1
ATOM 760 C C . LEU A 1 94 ? -40.242 1.123 44.020 1.00 94.25 94 LEU A C 1
ATOM 762 O O . LEU A 1 94 ? -40.776 1.244 45.120 1.00 94.25 94 LEU A O 1
ATOM 766 N N . GLN A 1 95 ? -40.592 1.875 42.975 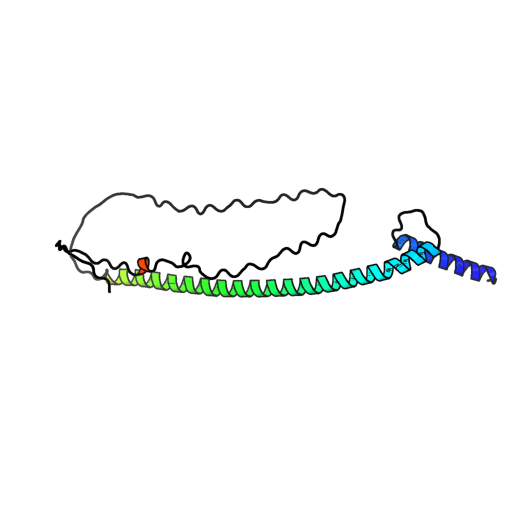1.00 92.12 95 GLN A N 1
ATOM 767 C CA . GLN A 1 95 ? -41.622 2.908 43.053 1.00 92.12 95 GLN A CA 1
ATOM 768 C C . GLN A 1 95 ? -43.009 2.315 43.344 1.00 92.12 95 GLN A C 1
ATOM 770 O O . GLN A 1 95 ? -43.758 2.884 44.136 1.00 92.12 95 GLN A O 1
ATOM 775 N N . GLN A 1 96 ? -43.347 1.162 42.757 1.00 87.00 96 GLN A N 1
ATOM 776 C CA . GLN A 1 96 ? -44.578 0.432 43.074 1.00 87.00 96 GLN A CA 1
ATOM 777 C C . GLN A 1 96 ? -44.590 -0.077 44.518 1.00 87.00 96 GLN A C 1
ATOM 779 O O . GLN A 1 96 ? -45.611 0.051 45.187 1.00 87.00 96 GLN A O 1
ATOM 784 N N . GLY A 1 97 ? -43.472 -0.614 45.017 1.00 81.94 97 GLY A N 1
ATOM 785 C CA . GLY A 1 97 ? -43.339 -1.049 46.410 1.00 81.94 97 GLY A CA 1
ATOM 786 C C . GLY A 1 97 ? -43.537 0.100 47.400 1.00 81.94 97 GLY A C 1
ATOM 787 O O . GLY A 1 97 ? -44.325 -0.028 48.329 1.00 81.94 97 GLY A O 1
ATOM 788 N N . LEU A 1 98 ? -42.916 1.255 47.142 1.00 75.19 98 LEU A N 1
ATOM 789 C CA . LEU A 1 98 ? -43.091 2.473 47.945 1.00 75.19 98 LEU A CA 1
ATOM 790 C C . LEU A 1 98 ? -44.530 3.013 47.899 1.00 75.19 98 LEU A C 1
ATOM 792 O O . LEU A 1 98 ? -45.061 3.431 48.924 1.00 75.19 98 LEU A O 1
ATOM 796 N N . GLN A 1 99 ? -45.186 2.989 46.733 1.00 66.00 99 GLN A N 1
ATOM 797 C CA . GLN A 1 99 ? -46.598 3.379 46.619 1.00 66.00 99 GLN A CA 1
ATOM 798 C C . GLN A 1 99 ? -47.542 2.381 47.302 1.00 66.00 99 GLN A C 1
ATOM 800 O O . GLN A 1 99 ? -48.553 2.790 47.864 1.00 66.00 99 GLN A O 1
ATOM 805 N N . SER A 1 100 ? -47.217 1.089 47.282 1.00 61.12 100 SER A N 1
ATOM 806 C CA . SER A 1 100 ? -48.017 0.045 47.932 1.00 61.12 100 SER A CA 1
ATOM 807 C C . SER A 1 100 ? -47.912 0.118 49.455 1.00 61.12 100 SER A C 1
ATOM 809 O O . SER A 1 100 ? -48.916 -0.079 50.136 1.00 61.12 100 SER A O 1
ATOM 811 N N . ASP A 1 101 ? -46.733 0.466 49.982 1.00 57.12 101 ASP A N 1
ATOM 812 C CA . ASP A 1 101 ? -46.543 0.745 51.409 1.00 57.12 101 ASP A CA 1
ATOM 813 C C . ASP A 1 101 ? -47.404 1.958 51.809 1.00 57.12 101 ASP A C 1
ATOM 815 O O . ASP A 1 101 ? -48.286 1.834 52.658 1.00 57.12 101 ASP A O 1
ATOM 819 N N . LEU A 1 102 ? -47.312 3.072 51.063 1.00 56.00 102 LEU A N 1
ATOM 820 C CA . LEU A 1 102 ? -48.149 4.270 51.255 1.00 56.00 102 LEU A CA 1
ATOM 821 C C . LEU A 1 102 ? -49.664 3.993 51.250 1.00 56.00 102 LEU A C 1
ATOM 823 O O . LEU A 1 102 ? -50.410 4.672 51.955 1.00 56.00 102 LEU A O 1
ATOM 827 N N . VAL A 1 103 ? -50.135 3.002 50.488 1.00 51.06 103 VAL A N 1
ATOM 828 C CA . VAL A 1 103 ? -51.549 2.593 50.464 1.00 51.06 103 VAL A CA 1
ATOM 829 C C . VAL A 1 103 ? -51.933 1.769 51.699 1.00 51.06 103 VAL A C 1
ATOM 831 O O . VAL A 1 103 ? -53.042 1.943 52.207 1.00 51.06 103 VAL A O 1
ATOM 834 N N . LEU A 1 104 ? -51.036 0.934 52.242 1.00 47.47 104 LEU A N 1
ATOM 835 C CA . LEU A 1 104 ? -51.295 0.175 53.474 1.00 47.47 104 LEU A CA 1
ATOM 836 C C . LEU A 1 104 ? -51.447 1.090 54.702 1.00 47.47 104 LEU A C 1
ATOM 838 O O . LEU A 1 104 ? -52.165 0.750 55.641 1.00 47.47 104 LEU A O 1
ATOM 842 N N . HIS A 1 105 ? -50.805 2.262 54.693 1.00 48.88 105 HIS A N 1
ATOM 843 C CA . HIS A 1 105 ? -50.874 3.236 55.790 1.00 48.88 105 HIS A CA 1
ATOM 844 C C . HIS A 1 105 ? -52.134 4.123 55.764 1.00 48.88 105 HIS A C 1
ATOM 846 O O . HIS A 1 105 ? -52.365 4.871 56.712 1.00 48.88 105 HIS A O 1
ATOM 852 N N . ASN A 1 106 ? -52.951 4.055 54.705 1.00 43.47 106 ASN A N 1
ATOM 853 C CA . ASN A 1 106 ? -54.105 4.943 54.500 1.00 43.47 106 ASN A CA 1
ATOM 854 C C . ASN A 1 106 ? -55.460 4.331 54.913 1.00 43.47 106 ASN A C 1
ATOM 856 O O . ASN A 1 106 ? -56.513 4.873 54.570 1.00 43.47 106 ASN A O 1
ATOM 860 N N . LEU A 1 107 ? -55.473 3.229 55.673 1.00 44.34 107 LEU A N 1
ATOM 861 C CA . LEU A 1 107 ? -56.698 2.733 56.314 1.00 44.34 107 LEU A CA 1
ATOM 862 C C . LEU A 1 107 ? -57.035 3.630 57.527 1.00 44.34 107 LEU A C 1
ATOM 864 O O . LEU A 1 107 ? -56.162 3.834 58.373 1.00 44.34 107 LEU A O 1
ATOM 868 N N . PRO A 1 108 ? -58.256 4.194 57.656 1.00 43.66 108 PRO A N 1
ATOM 869 C CA . PRO A 1 108 ? -58.531 5.237 58.635 1.00 43.66 108 PRO A CA 1
ATOM 870 C C . PRO A 1 108 ? -58.707 4.620 60.023 1.00 43.66 108 PRO A C 1
ATOM 872 O O . PRO A 1 108 ? -59.818 4.354 60.473 1.00 43.66 108 PRO A O 1
ATOM 875 N N . HIS A 1 109 ? -57.602 4.416 60.732 1.00 41.12 109 HIS A N 1
ATOM 876 C CA . HIS A 1 109 ? -57.628 4.149 62.160 1.00 41.12 109 HIS A CA 1
ATOM 877 C C . HIS A 1 109 ? -57.152 5.388 62.907 1.00 41.12 109 HIS A C 1
ATOM 879 O O . HIS A 1 109 ? -55.970 5.670 63.072 1.00 41.12 109 HIS A O 1
ATOM 885 N N . SER A 1 110 ? -58.162 6.151 63.317 1.00 51.28 110 SER A N 1
ATOM 886 C CA . SER A 1 110 ? -58.129 7.164 64.362 1.00 51.28 110 SER A CA 1
ATOM 887 C C . SER A 1 110 ? -57.157 6.809 65.492 1.00 51.28 110 SER A C 1
ATOM 889 O O . SER A 1 110 ? -57.429 5.880 66.246 1.00 51.28 110 SER A O 1
ATOM 891 N N . ALA A 1 111 ? -56.093 7.597 65.655 1.00 39.62 111 ALA A N 1
ATOM 892 C CA . ALA A 1 111 ? -55.714 8.232 66.921 1.00 39.62 111 ALA A CA 1
ATOM 893 C C . ALA A 1 111 ? -54.367 8.961 66.783 1.00 39.62 111 ALA A C 1
ATOM 895 O O . ALA A 1 111 ? -53.327 8.359 66.547 1.00 39.62 111 ALA A O 1
ATOM 896 N N . SER A 1 112 ? -54.427 10.278 66.971 1.00 46.38 112 SER A N 1
ATOM 897 C CA . SER A 1 112 ? -53.430 11.163 67.577 1.00 46.38 112 SER A CA 1
ATOM 898 C C . SER A 1 112 ? -51.994 10.652 67.768 1.00 46.38 112 SER A C 1
ATOM 900 O O . SER A 1 112 ? -51.743 9.811 68.628 1.00 46.38 112 SER A O 1
ATOM 902 N N . ARG A 1 113 ? -51.025 11.388 67.208 1.00 37.19 113 ARG A N 1
ATOM 903 C CA . ARG A 1 113 ? -50.099 12.196 68.028 1.00 37.19 113 ARG A CA 1
ATOM 904 C C . ARG A 1 113 ? -49.244 13.132 67.179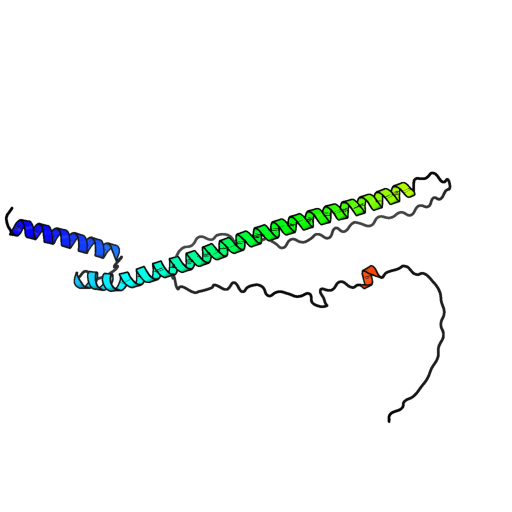 1.00 37.19 113 ARG A C 1
ATOM 906 O O . ARG A 1 113 ? -48.534 12.721 66.273 1.00 37.19 113 ARG A O 1
ATOM 913 N N . ALA A 1 114 ? -49.314 14.405 67.548 1.00 44.84 114 ALA A N 1
ATOM 914 C CA . ALA A 1 114 ? -48.342 15.425 67.203 1.00 44.84 114 ALA A CA 1
ATOM 915 C C . ALA A 1 114 ? -46.973 15.102 67.825 1.00 44.84 114 ALA A C 1
ATOM 917 O O . ALA A 1 114 ? -46.928 14.536 68.918 1.00 44.84 114 ALA A O 1
ATOM 918 N N . LEU A 1 115 ? -45.890 15.541 67.179 1.00 38.56 115 LEU A N 1
ATOM 919 C CA . LEU A 1 115 ? -44.874 16.413 67.783 1.00 38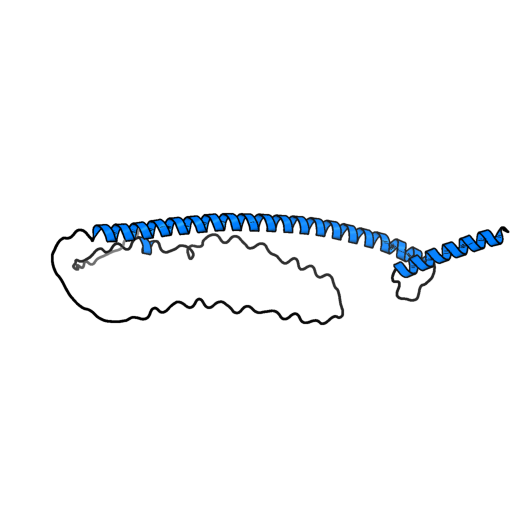.56 115 LEU A CA 1
ATOM 920 C C . LEU A 1 115 ? -43.914 16.939 66.704 1.00 38.56 115 LEU A C 1
ATOM 922 O O . LEU A 1 115 ? -43.433 16.216 65.840 1.00 38.56 115 LEU A O 1
ATOM 926 N N . SER A 1 116 ? -43.695 18.246 66.790 1.00 48.38 116 SER A N 1
ATOM 927 C CA . SER A 1 116 ? -42.787 19.070 65.999 1.00 48.38 116 SER A CA 1
ATOM 928 C C . SER A 1 116 ? -41.330 18.784 66.358 1.00 48.38 116 SER A C 1
ATOM 930 O O . SER A 1 116 ? -41.013 18.810 67.544 1.00 48.38 116 SER A O 1
ATOM 932 N N . ILE A 1 117 ? -40.448 18.611 65.365 1.00 41.34 117 ILE A N 1
ATOM 933 C CA . ILE A 1 117 ? -39.023 18.966 65.468 1.00 41.34 117 ILE A CA 1
ATOM 934 C C . ILE A 1 117 ? -38.588 19.584 64.133 1.00 41.34 117 ILE A C 1
ATOM 936 O O . ILE A 1 117 ? -38.604 18.950 63.080 1.00 41.34 117 ILE A O 1
ATOM 940 N N . GLN A 1 118 ? -38.242 20.865 64.210 1.00 43.84 118 GLN A N 1
ATOM 941 C CA . GLN A 1 118 ? -37.572 21.647 63.179 1.00 43.84 118 GLN A CA 1
ATOM 942 C C . GLN A 1 118 ? -36.164 21.077 62.909 1.00 43.84 118 GLN A C 1
ATOM 944 O O . GLN A 1 118 ? -35.546 20.518 63.808 1.00 43.84 118 GLN A O 1
ATOM 949 N N . HIS A 1 119 ? -35.642 21.250 61.696 1.00 44.84 119 HIS A N 1
ATOM 950 C CA . HIS A 1 119 ? -34.384 21.952 61.379 1.00 44.84 119 HIS A CA 1
ATOM 951 C C . HIS A 1 119 ? -33.803 21.477 60.025 1.00 44.84 119 HIS A C 1
ATOM 953 O O . HIS A 1 119 ? -33.904 20.299 59.681 1.00 44.84 119 HIS A O 1
ATOM 959 N N . PRO A 1 120 ? -33.216 22.398 59.236 1.00 50.09 120 PRO A N 1
ATOM 960 C CA . PRO A 1 120 ? -32.816 22.167 57.853 1.00 50.09 120 PRO A CA 1
ATOM 961 C C . PRO A 1 120 ? -31.375 21.652 57.772 1.00 50.09 120 PRO A C 1
ATOM 963 O O . PRO A 1 120 ? -30.484 22.238 58.383 1.00 50.09 120 PRO A O 1
ATOM 966 N N . LEU A 1 121 ? -31.110 20.626 56.961 1.00 40.53 121 LEU A N 1
ATOM 967 C CA . LEU A 1 121 ? -29.750 20.344 56.500 1.00 40.53 121 LEU A CA 1
ATOM 968 C C . LEU A 1 121 ? -29.707 20.286 54.977 1.00 40.53 121 LEU A C 1
ATOM 970 O O . LEU A 1 121 ? -30.464 19.573 54.322 1.00 40.53 121 LEU A O 1
ATOM 974 N N . ALA A 1 122 ? -28.809 21.110 54.451 1.00 40.09 122 ALA A N 1
ATOM 975 C CA . ALA A 1 122 ? -28.515 21.293 53.051 1.00 40.09 122 ALA A CA 1
ATOM 976 C C . ALA A 1 122 ? -28.205 19.959 52.362 1.00 40.09 122 ALA A C 1
ATOM 978 O O . ALA A 1 122 ? -27.358 19.186 52.809 1.00 40.09 122 ALA A O 1
ATOM 979 N N . VAL A 1 123 ? -28.859 19.726 51.225 1.00 44.47 123 VAL A N 1
ATOM 980 C CA . VAL A 1 123 ? -28.427 18.725 50.253 1.00 44.47 123 VAL A CA 1
ATOM 981 C C . VAL A 1 123 ? -27.140 19.246 49.622 1.00 44.47 123 VAL A C 1
ATOM 983 O O . VAL A 1 123 ? -27.159 20.025 48.668 1.00 44.47 123 VAL A O 1
ATOM 986 N N . THR A 1 124 ? -26.002 18.827 50.164 1.00 41.03 124 THR A N 1
ATOM 987 C CA . THR A 1 124 ? -24.723 18.925 49.468 1.00 41.03 124 THR A CA 1
ATOM 988 C C . THR A 1 124 ? -24.784 17.935 48.307 1.00 41.03 124 THR A C 1
ATOM 990 O O . THR A 1 124 ? -24.554 16.739 48.474 1.00 41.03 124 THR A O 1
ATOM 993 N N . ARG A 1 125 ? -25.173 18.414 47.120 1.00 45.62 125 ARG A N 1
ATOM 994 C CA . ARG A 1 125 ? -25.013 17.659 45.870 1.00 45.62 125 ARG A CA 1
ATOM 995 C C . ARG A 1 125 ? -23.523 17.315 45.741 1.00 45.62 125 ARG A C 1
ATOM 997 O O . ARG A 1 125 ? -22.714 18.242 45.804 1.00 45.62 125 ARG A O 1
ATOM 1004 N N . PRO A 1 126 ? -23.121 16.051 45.530 1.00 43.09 126 PRO A N 1
ATOM 1005 C CA . PRO A 1 126 ? -21.783 15.794 45.035 1.00 43.09 126 PRO A CA 1
ATOM 1006 C C . PRO A 1 126 ? -21.733 16.342 43.607 1.00 43.09 126 PRO A C 1
ATOM 1008 O O . PRO A 1 126 ? -22.302 15.774 42.676 1.00 43.09 126 PRO A O 1
ATOM 1011 N N . THR A 1 127 ? -21.101 17.502 43.447 1.00 39.19 127 THR A N 1
ATOM 1012 C CA . THR A 1 127 ? -20.623 17.969 42.150 1.00 39.19 127 THR A CA 1
ATOM 1013 C C . THR A 1 127 ? -19.640 16.919 41.651 1.00 39.19 127 THR A C 1
ATOM 1015 O O . THR A 1 127 ? -18.510 16.842 42.130 1.00 39.19 127 THR A O 1
ATOM 1018 N N . LEU A 1 128 ? -20.076 16.084 40.708 1.00 42.94 128 LEU A N 1
ATOM 1019 C CA . LEU A 1 128 ? -19.161 15.307 39.888 1.00 42.94 128 LEU A CA 1
ATOM 1020 C C . LEU A 1 128 ? -18.353 16.328 39.078 1.00 42.94 128 LEU A C 1
ATOM 1022 O O . LEU A 1 128 ? -18.845 16.891 38.100 1.00 42.94 128 LEU A O 1
ATOM 1026 N N . MET A 1 129 ? -17.140 16.631 39.537 1.00 40.28 129 MET A N 1
ATOM 1027 C CA . MET A 1 129 ? -16.156 17.356 38.745 1.00 40.28 129 MET A CA 1
ATOM 1028 C C . MET A 1 129 ? -15.857 16.514 37.504 1.00 40.28 129 MET A C 1
ATOM 1030 O O . MET A 1 129 ? -15.136 15.521 37.570 1.00 40.28 129 MET A O 1
ATOM 1034 N N . SER A 1 130 ? -16.436 16.907 36.373 1.00 42.66 130 SER A N 1
ATOM 1035 C CA . SER A 1 130 ? -15.931 16.515 35.061 1.00 42.66 130 SER A CA 1
ATOM 1036 C C . SER A 1 130 ? -14.469 16.965 34.959 1.00 42.66 130 SER A C 1
ATOM 1038 O O . SER A 1 130 ? -14.193 18.138 35.227 1.00 42.66 130 SER A O 1
ATOM 1040 N N . PRO A 1 131 ? -13.525 16.097 34.559 1.00 44.19 131 PRO A N 1
ATOM 1041 C CA . PRO A 1 131 ? -12.188 16.540 34.189 1.00 44.19 131 PRO A CA 1
ATOM 1042 C C . PRO A 1 131 ? -12.269 17.518 33.004 1.00 44.19 131 PRO A C 1
ATOM 1044 O O . PRO A 1 131 ? -13.181 17.395 32.178 1.00 44.19 131 PRO A O 1
ATOM 1047 N N . PRO A 1 132 ? -11.343 18.485 32.893 1.00 36.72 132 PRO A N 1
ATOM 1048 C CA . PRO A 1 132 ? -11.313 19.395 31.760 1.00 36.72 132 PRO A CA 1
ATOM 1049 C C . PRO A 1 132 ? -10.972 18.622 30.483 1.00 36.72 132 PRO A C 1
ATOM 1051 O O . PRO A 1 132 ? -9.943 17.950 30.397 1.00 36.72 132 PRO A O 1
ATOM 1054 N N . HIS A 1 133 ? -11.840 18.740 29.480 1.00 44.12 133 HIS A N 1
ATOM 1055 C CA . HIS A 1 133 ? -11.522 18.380 28.107 1.00 44.12 133 HIS A CA 1
ATOM 1056 C C . HIS A 1 133 ? -10.402 19.311 27.623 1.00 44.12 133 HIS A C 1
ATOM 1058 O O . HIS A 1 133 ? -10.620 20.508 27.455 1.00 44.12 133 HIS A O 1
ATOM 1064 N N . GLN A 1 134 ? -9.193 18.778 27.436 1.00 35.72 134 GLN A N 1
ATOM 1065 C CA . GLN A 1 134 ? -8.156 19.469 26.676 1.00 35.72 134 GLN A CA 1
ATOM 1066 C C . GLN A 1 134 ? -8.509 19.368 25.195 1.00 35.72 134 GLN A C 1
ATOM 1068 O O . GLN A 1 134 ? -8.324 18.339 24.549 1.00 35.72 134 GLN A O 1
ATOM 1073 N N . GLU A 1 135 ? -9.059 20.460 24.686 1.00 33.66 135 GLU A N 1
ATOM 1074 C CA . GLU A 1 135 ? -9.187 20.747 23.269 1.00 33.66 135 GLU A CA 1
ATOM 1075 C C . GLU A 1 135 ? -7.770 20.963 22.714 1.00 33.66 135 GLU A C 1
ATOM 1077 O O . GLU A 1 135 ? -7.118 21.972 22.987 1.00 33.66 135 GLU A O 1
ATOM 1082 N N . LEU A 1 136 ? -7.232 19.966 22.007 1.00 39.16 136 LEU A N 1
ATOM 1083 C CA . LEU A 1 136 ? -5.958 20.114 21.310 1.00 39.16 136 LEU A CA 1
ATOM 1084 C C . LEU A 1 136 ? -6.197 20.953 20.054 1.00 39.16 136 LEU A C 1
ATOM 1086 O O . LEU A 1 136 ? -6.722 20.468 19.052 1.00 39.16 136 LEU A O 1
ATOM 1090 N N . GLN A 1 137 ? -5.811 22.225 20.143 1.00 33.47 137 GLN A N 1
ATOM 1091 C CA . GLN A 1 137 ? -5.679 23.138 19.015 1.00 33.47 137 GLN A CA 1
ATOM 1092 C C . GLN A 1 137 ? -4.842 22.496 17.901 1.00 33.47 137 GLN A C 1
ATOM 1094 O O . GLN A 1 137 ? -3.669 22.162 18.079 1.00 33.47 137 GLN A O 1
ATOM 1099 N N . LEU A 1 138 ? -5.475 22.353 16.738 1.00 33.25 138 LEU A N 1
ATOM 1100 C CA . LEU A 1 138 ? -4.835 22.130 15.450 1.00 33.25 138 LEU A CA 1
ATOM 1101 C C . LEU A 1 138 ? -3.899 23.307 15.151 1.00 33.25 138 LEU A C 1
ATOM 1103 O O . LEU A 1 138 ? -4.355 24.377 14.756 1.00 33.25 138 LEU A O 1
ATOM 1107 N N . ASN A 1 139 ? -2.595 23.095 15.318 1.00 35.19 139 ASN A N 1
ATOM 1108 C CA . ASN A 1 139 ? -1.577 23.973 14.758 1.00 35.19 139 ASN A CA 1
ATOM 1109 C C . ASN A 1 139 ? -1.129 23.413 13.405 1.00 35.19 139 ASN A C 1
ATOM 1111 O O . ASN A 1 139 ? -0.569 22.321 13.309 1.00 35.19 139 ASN A O 1
ATOM 1115 N N . HIS A 1 140 ? -1.418 24.191 12.368 1.00 43.22 140 HIS A N 1
ATOM 1116 C CA . HIS A 1 140 ? -0.785 24.128 11.061 1.00 43.22 140 HIS A CA 1
ATOM 1117 C C . HIS A 1 140 ? 0.687 24.537 11.209 1.00 43.22 140 HIS A C 1
ATOM 1119 O O . HIS A 1 140 ? 0.938 25.685 11.550 1.00 43.22 140 HIS A O 1
ATOM 1125 N N . GLU A 1 141 ? 1.636 23.650 10.905 1.00 31.06 141 GLU A N 1
ATOM 1126 C CA . GLU A 1 141 ? 2.915 24.045 10.298 1.00 31.06 141 GLU A CA 1
ATOM 1127 C C . GLU A 1 141 ? 3.546 22.831 9.594 1.00 31.06 141 GLU A C 1
ATOM 1129 O O . GLU A 1 141 ? 3.821 21.796 10.201 1.00 31.06 141 GLU A O 1
ATOM 1134 N N . LEU A 1 142 ? 3.694 22.949 8.276 1.00 45.66 142 LEU A N 1
ATOM 1135 C CA . LEU A 1 142 ? 4.454 22.043 7.421 1.00 45.66 142 LEU A CA 1
ATOM 1136 C C . LEU A 1 142 ? 5.939 22.390 7.555 1.00 45.66 142 LEU A C 1
ATOM 1138 O O . LEU A 1 142 ? 6.272 23.557 7.386 1.00 45.66 142 LEU A O 1
ATOM 1142 N N . GLU A 1 143 ? 6.802 21.397 7.793 1.00 33.34 143 GLU A N 1
ATOM 1143 C CA . GLU A 1 143 ? 8.007 21.121 6.984 1.00 33.34 143 GLU A CA 1
ATOM 1144 C C . GLU A 1 143 ? 8.954 20.097 7.646 1.00 33.34 143 GLU A C 1
ATOM 1146 O O . GLU A 1 143 ? 9.168 20.077 8.855 1.00 33.34 143 GLU A O 1
ATOM 1151 N N . ALA A 1 144 ? 9.550 19.281 6.775 1.00 41.78 144 ALA A N 1
ATOM 1152 C CA . ALA A 1 144 ? 10.778 18.502 6.925 1.00 41.78 144 ALA A CA 1
ATOM 1153 C C . ALA A 1 144 ? 10.905 17.371 7.982 1.00 41.78 144 ALA A C 1
ATOM 1155 O O . ALA A 1 144 ? 11.290 17.570 9.134 1.00 41.78 144 ALA A O 1
ATOM 1156 N N . THR A 1 145 ? 10.846 16.135 7.455 1.00 35.44 145 THR A N 1
ATOM 1157 C CA . THR A 1 145 ? 11.741 14.968 7.706 1.00 35.44 145 THR A CA 1
ATOM 1158 C C . THR A 1 145 ? 10.971 13.692 8.055 1.00 35.44 145 THR A C 1
ATOM 1160 O O . THR A 1 145 ? 10.790 13.327 9.216 1.00 35.44 145 THR A O 1
ATOM 1163 N N . TRP A 1 146 ? 10.544 12.955 7.027 1.00 31.39 146 TRP A N 1
ATOM 1164 C CA . TRP A 1 146 ? 9.913 11.647 7.187 1.00 31.39 146 TRP A CA 1
ATOM 1165 C C . TRP A 1 146 ? 10.965 10.553 7.418 1.00 31.39 146 TRP A C 1
ATOM 1167 O O . TRP A 1 146 ? 11.736 10.199 6.529 1.00 31.39 146 TRP A O 1
ATOM 1177 N N . LYS A 1 147 ? 10.967 9.976 8.622 1.00 40.25 147 LYS A N 1
ATOM 1178 C CA . LYS A 1 147 ? 11.450 8.610 8.867 1.00 40.25 147 LYS A CA 1
ATOM 1179 C C . LYS A 1 147 ? 10.253 7.752 9.275 1.00 40.25 147 LYS A C 1
ATOM 1181 O O . LYS A 1 147 ? 9.523 8.173 10.174 1.00 40.25 147 LYS A O 1
ATOM 1186 N N . PRO A 1 148 ? 10.048 6.554 8.699 1.00 37.38 148 PRO A N 1
ATOM 1187 C CA . PRO A 1 148 ? 8.954 5.696 9.122 1.00 37.38 148 PRO A CA 1
ATOM 1188 C C . PRO A 1 148 ? 9.319 5.102 10.484 1.00 37.38 148 PRO A C 1
ATOM 1190 O O . PRO A 1 148 ? 10.154 4.204 10.601 1.00 37.38 148 PRO A O 1
ATOM 1193 N N . LYS A 1 149 ? 8.732 5.648 11.548 1.00 42.38 149 LYS A N 1
ATOM 1194 C CA . LYS A 1 149 ? 8.829 5.094 12.894 1.00 42.38 149 LYS A CA 1
ATOM 1195 C C . LYS A 1 149 ? 7.527 4.359 13.184 1.00 42.38 149 LYS A C 1
ATOM 1197 O O . LYS A 1 149 ? 6.493 4.971 13.427 1.00 42.38 149 LYS A O 1
ATOM 1202 N N . SER A 1 150 ? 7.589 3.031 13.135 1.00 57.97 150 SER A N 1
ATOM 1203 C CA . SER A 1 150 ? 6.489 2.153 13.522 1.00 57.97 150 SER A CA 1
ATOM 1204 C C . SER A 1 150 ? 6.109 2.412 14.980 1.00 57.97 150 SER A C 1
ATOM 1206 O O . SER A 1 150 ? 6.854 2.076 15.902 1.00 57.97 150 SER A O 1
ATOM 1208 N N . HIS A 1 151 ? 4.936 3.000 15.190 1.00 49.50 151 HIS A N 1
ATOM 1209 C CA . HIS A 1 151 ? 4.325 3.156 16.505 1.00 49.50 151 HIS A CA 1
ATOM 1210 C C . HIS A 1 151 ? 2.899 2.600 16.498 1.00 49.50 151 HIS A C 1
ATOM 1212 O O . HIS A 1 151 ? 1.962 3.261 16.933 1.00 49.50 151 HIS A O 1
ATOM 1218 N N . SER A 1 152 ? 2.732 1.338 16.086 1.00 56.06 152 SER A N 1
ATOM 1219 C CA . SER A 1 152 ? 1.606 0.554 16.599 1.00 56.06 152 SER A CA 1
ATOM 1220 C C . SER A 1 152 ? 1.910 0.239 18.064 1.00 56.06 152 SER A C 1
ATOM 1222 O O . SER A 1 152 ? 2.580 -0.737 18.402 1.00 56.06 152 SER A O 1
ATOM 1224 N N . ARG A 1 153 ? 1.531 1.164 18.951 1.00 61.12 153 ARG A N 1
ATOM 1225 C CA . ARG A 1 153 ? 1.661 1.010 20.407 1.00 61.12 153 ARG A CA 1
ATOM 1226 C C . ARG A 1 153 ? 0.303 0.850 21.077 1.00 61.12 153 ARG A C 1
ATOM 1228 O O . ARG A 1 153 ? 0.154 1.188 22.248 1.00 61.12 153 ARG A O 1
ATOM 1235 N N . VAL A 1 154 ? -0.676 0.308 20.358 1.00 53.81 154 VAL A N 1
ATOM 1236 C CA . VAL A 1 154 ? -1.945 -0.091 20.963 1.00 53.81 154 VAL A CA 1
ATOM 1237 C C . VAL A 1 154 ? -1.739 -1.462 21.598 1.00 53.81 154 VAL A C 1
ATOM 1239 O O . VAL A 1 154 ? -1.887 -2.507 20.971 1.00 53.81 154 VAL A O 1
ATOM 1242 N N . LYS A 1 155 ? -1.322 -1.462 22.866 1.00 68.69 155 LYS A N 1
ATOM 1243 C CA . LYS A 1 155 ? -1.386 -2.669 23.690 1.00 68.69 155 LYS A CA 1
ATOM 1244 C C . LYS A 1 155 ? -2.845 -2.877 24.074 1.00 68.69 155 LYS A C 1
ATOM 1246 O O . LYS A 1 155 ? -3.452 -1.980 24.654 1.00 68.69 155 LYS A O 1
ATOM 1251 N N . ARG A 1 156 ? -3.386 -4.055 23.761 1.00 67.69 156 ARG A N 1
ATOM 1252 C CA . ARG A 1 156 ? -4.709 -4.481 24.235 1.00 67.69 156 ARG A CA 1
ATOM 1253 C C . ARG A 1 156 ? -4.783 -4.270 25.757 1.00 67.69 156 ARG A C 1
ATOM 1255 O O . ARG A 1 156 ? -3.834 -4.671 26.443 1.00 67.69 156 ARG A O 1
ATOM 1262 N N . PRO A 1 157 ? -5.838 -3.630 26.289 1.00 67.31 157 PRO A N 1
ATOM 1263 C CA . PRO A 1 157 ? -5.985 -3.499 27.728 1.00 67.31 157 PRO A CA 1
ATOM 1264 C C . PRO A 1 157 ? -6.032 -4.893 28.364 1.00 67.31 157 PRO A C 1
ATOM 1266 O O . PRO A 1 157 ? -6.699 -5.799 27.871 1.00 67.31 157 PRO A O 1
ATOM 1269 N N . GLN A 1 158 ? -5.258 -5.073 29.433 1.00 62.12 158 GLN A N 1
ATOM 1270 C CA . GLN A 1 158 ? -5.258 -6.299 30.227 1.00 62.12 158 GLN A CA 1
ATOM 1271 C C . GLN A 1 158 ? -6.612 -6.439 30.931 1.00 62.12 158 GLN A C 1
ATOM 1273 O O . GLN A 1 158 ? -7.075 -5.477 31.548 1.00 62.12 158 GLN A O 1
ATOM 1278 N N . ALA A 1 159 ? -7.218 -7.627 30.866 1.00 59.66 159 ALA A N 1
ATOM 1279 C CA . ALA A 1 159 ? -8.402 -7.948 31.653 1.00 59.66 159 ALA A CA 1
ATOM 1280 C C . ALA A 1 159 ? -8.072 -7.771 33.143 1.00 59.66 159 ALA A C 1
ATOM 1282 O O . ALA A 1 159 ? -7.185 -8.438 33.676 1.00 59.66 159 ALA A O 1
ATOM 1283 N N . ARG A 1 160 ? -8.757 -6.839 33.810 1.00 72.75 160 ARG A N 1
ATOM 1284 C CA . ARG A 1 160 ? -8.684 -6.701 35.264 1.00 72.75 160 ARG A CA 1
ATOM 1285 C C . ARG A 1 160 ? -9.788 -7.556 35.862 1.00 72.75 160 ARG A C 1
ATOM 1287 O O . ARG A 1 160 ? -10.956 -7.194 35.785 1.00 72.75 160 ARG A O 1
ATOM 1294 N N . TYR A 1 161 ? -9.410 -8.704 36.411 1.00 73.19 161 TYR A N 1
ATOM 1295 C CA . TYR A 1 161 ? -10.312 -9.474 37.259 1.00 73.19 161 TYR A CA 1
ATOM 1296 C C . TYR A 1 161 ? -10.569 -8.698 38.557 1.00 73.19 161 TYR A C 1
ATOM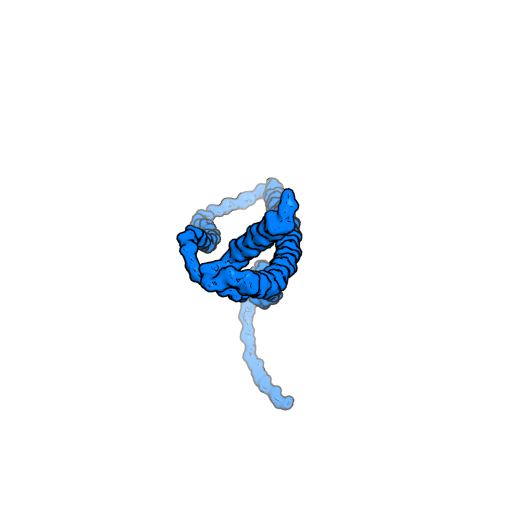 1298 O O . TYR A 1 161 ? -9.651 -8.013 39.020 1.00 73.19 161 TYR A O 1
ATOM 1306 N N . PRO A 1 162 ? -11.775 -8.800 39.142 1.00 66.69 162 PRO A N 1
ATOM 1307 C CA . PRO A 1 162 ? -12.085 -8.156 40.411 1.00 66.69 162 PRO A CA 1
ATOM 1308 C C . PRO A 1 162 ? -11.050 -8.539 41.470 1.00 66.69 162 PRO A C 1
ATOM 1310 O O . PRO A 1 162 ? -10.822 -9.723 41.735 1.00 66.69 162 PRO A O 1
ATOM 1313 N N . THR A 1 163 ? -10.391 -7.541 42.050 1.00 65.31 163 THR A N 1
ATOM 1314 C CA . THR A 1 163 ? -9.509 -7.734 43.201 1.00 65.31 163 THR A CA 1
ATOM 1315 C C . THR A 1 163 ? -10.331 -7.698 44.493 1.00 65.31 163 THR A C 1
ATOM 1317 O O . THR A 1 163 ? -11.433 -7.156 44.499 1.00 65.31 163 THR A O 1
ATOM 1320 N N . PRO A 1 164 ? -9.831 -8.218 45.629 1.00 59.84 164 PRO A N 1
ATOM 1321 C CA . PRO A 1 164 ? -10.548 -8.147 46.908 1.00 59.84 164 PRO A CA 1
ATOM 1322 C C . PRO A 1 164 ? -10.896 -6.721 47.377 1.00 59.84 164 PRO A C 1
ATOM 1324 O O . PRO A 1 164 ? -11.746 -6.567 48.245 1.00 59.84 164 PRO A O 1
ATOM 1327 N N . PHE A 1 165 ? -10.260 -5.691 46.803 1.00 58.41 165 PHE A N 1
ATOM 1328 C CA . PHE A 1 165 ? -10.576 -4.273 47.020 1.00 58.41 165 PHE A CA 1
ATOM 1329 C C . PHE A 1 165 ? -11.757 -3.772 46.167 1.00 58.41 165 PHE A C 1
ATOM 1331 O O . PHE A 1 165 ? -12.365 -2.761 46.506 1.00 58.41 165 PHE A O 1
ATOM 1338 N N . ASP A 1 166 ? -12.083 -4.481 45.082 1.00 70.38 166 ASP A N 1
ATOM 1339 C CA . ASP A 1 166 ? -13.252 -4.243 44.222 1.00 70.38 166 ASP A CA 1
ATOM 1340 C C . ASP A 1 166 ? -14.505 -4.974 44.743 1.00 70.38 166 ASP A C 1
ATOM 1342 O O . ASP A 1 166 ? -15.614 -4.789 44.236 1.00 70.38 166 ASP A O 1
ATOM 1346 N N . SER A 1 167 ? -14.336 -5.812 45.769 1.00 64.25 167 SER A N 1
ATOM 1347 C CA . SER A 1 167 ? -15.427 -6.478 46.467 1.00 64.25 167 SER A CA 1
ATOM 1348 C C . SER A 1 167 ? -16.090 -5.506 47.436 1.00 64.25 167 SER A C 1
ATOM 1350 O O . SER A 1 167 ? -15.487 -5.051 48.408 1.00 64.25 167 SER A O 1
ATOM 1352 N N . TRP A 1 168 ? -17.364 -5.212 47.191 1.00 65.00 168 TRP A N 1
ATOM 1353 C CA . TRP A 1 168 ? -18.191 -4.455 48.123 1.00 65.00 168 TRP A CA 1
ATOM 1354 C C . TRP A 1 168 ? -18.253 -5.163 49.486 1.00 65.00 168 TRP A C 1
ATOM 1356 O O . TRP A 1 168 ? -18.446 -6.382 49.524 1.00 65.00 168 TRP A O 1
ATOM 1366 N N . PRO A 1 169 ? -18.144 -4.436 50.613 1.00 64.56 169 PRO A N 1
ATOM 1367 C CA . PRO A 1 169 ? -18.301 -5.041 51.926 1.00 64.56 169 PRO A CA 1
ATOM 1368 C C . PRO A 1 169 ? -19.716 -5.613 52.066 1.00 64.56 169 PRO A C 1
ATOM 1370 O O . PRO A 1 169 ? -20.703 -4.874 52.069 1.00 64.56 169 PRO A O 1
ATOM 1373 N N . LEU A 1 170 ? -19.815 -6.936 52.226 1.00 57.59 170 LEU A N 1
ATOM 1374 C CA . LEU A 1 170 ? -21.075 -7.639 52.513 1.00 57.59 170 LEU A CA 1
ATOM 1375 C C . LEU A 1 170 ? -21.750 -7.123 53.800 1.00 57.59 170 LEU A C 1
ATOM 1377 O O . LEU A 1 170 ? -22.946 -7.308 53.998 1.00 57.59 170 LEU A O 1
ATOM 1381 N N . GLU A 1 171 ? -21.003 -6.414 54.646 1.00 59.03 171 GLU A N 1
ATOM 1382 C CA . GLU A 1 171 ? -21.453 -5.805 55.898 1.00 59.03 171 GLU A CA 1
ATOM 1383 C C . GLU A 1 171 ? -22.562 -4.753 55.725 1.00 59.03 171 GLU A C 1
ATOM 1385 O O . GLU A 1 171 ? -23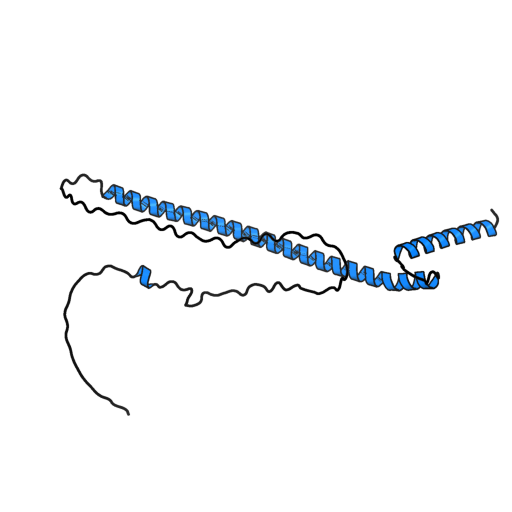.319 -4.508 56.665 1.00 59.03 171 GLU A O 1
ATOM 1390 N N . LEU A 1 172 ? -22.718 -4.163 54.531 1.00 56.00 172 LEU A N 1
ATOM 1391 C CA . LEU A 1 172 ? -23.817 -3.227 54.255 1.00 56.00 172 LEU A CA 1
ATOM 1392 C C . LEU A 1 172 ? -25.177 -3.925 54.108 1.00 56.00 172 LEU A C 1
ATOM 1394 O O . LEU A 1 172 ? -26.205 -3.307 54.378 1.00 56.00 172 LEU A O 1
ATOM 1398 N N . LEU A 1 173 ? -25.193 -5.204 53.717 1.00 55.31 173 LEU A N 1
ATOM 1399 C CA . LEU A 1 173 ? -26.420 -5.996 53.566 1.00 55.31 173 LEU A CA 1
ATOM 1400 C C . LEU A 1 173 ? -26.850 -6.668 54.878 1.00 55.31 173 LEU A C 1
ATOM 1402 O O . LEU A 1 173 ? -28.021 -7.001 55.040 1.00 55.31 173 LEU A O 1
ATOM 1406 N N . THR A 1 174 ? -25.929 -6.834 55.829 1.00 55.69 174 THR A N 1
ATOM 1407 C CA . THR A 1 174 ? -26.170 -7.576 57.079 1.00 55.69 174 THR A CA 1
ATOM 1408 C C . THR A 1 174 ? -26.522 -6.674 58.266 1.00 55.69 174 THR A C 1
ATOM 1410 O O . THR A 1 174 ? -26.700 -7.173 59.378 1.00 55.69 174 THR A O 1
ATOM 1413 N N . ARG A 1 175 ? -26.645 -5.349 58.086 1.00 51.75 175 ARG A N 1
ATOM 1414 C CA . ARG A 1 175 ? -27.011 -4.433 59.181 1.00 51.75 175 ARG A CA 1
ATOM 1415 C C . ARG A 1 175 ? -28.496 -4.564 59.540 1.00 51.75 175 ARG A C 1
ATOM 1417 O O . ARG A 1 175 ? -29.318 -3.719 59.204 1.00 51.75 175 ARG A O 1
ATOM 1424 N N . HIS A 1 176 ? -28.821 -5.624 60.268 1.00 54.47 176 HIS A N 1
ATOM 1425 C CA . HIS A 1 176 ? -30.069 -5.759 61.003 1.00 54.47 176 HIS A CA 1
ATOM 1426 C C . HIS A 1 176 ? -30.009 -4.870 62.262 1.00 54.47 176 HIS A C 1
ATOM 1428 O O . HIS A 1 176 ? -29.018 -4.930 62.997 1.00 54.47 176 HIS A O 1
ATOM 1434 N N . PRO A 1 177 ? -31.026 -4.041 62.560 1.00 50.06 177 PRO A N 1
ATOM 1435 C CA . PRO A 1 177 ? -31.07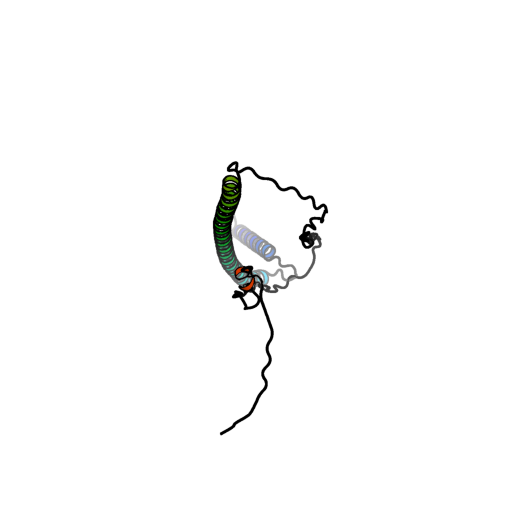0 -3.302 63.810 1.00 50.06 177 PRO A CA 1
ATOM 1436 C C . PRO A 1 177 ? -31.519 -4.267 64.912 1.00 50.06 177 PRO A C 1
ATOM 1438 O O . PRO A 1 177 ? -32.700 -4.580 65.030 1.00 50.06 177 PRO A O 1
ATOM 1441 N N . GLN A 1 178 ? -30.586 -4.779 65.714 1.00 41.84 178 GLN A N 1
ATOM 1442 C CA . GLN A 1 178 ? -30.927 -5.514 66.933 1.00 41.84 178 GLN A CA 1
ATOM 1443 C C . GLN A 1 178 ? -30.563 -4.648 68.139 1.00 41.84 178 GLN A C 1
ATOM 1445 O O . GLN A 1 178 ? -29.400 -4.314 68.359 1.00 41.84 178 GLN A O 1
ATOM 1450 N N . GLY A 1 179 ? -31.592 -4.214 68.863 1.00 38.88 179 GLY A N 1
ATOM 1451 C CA . GLY A 1 179 ? -31.457 -3.410 70.068 1.00 38.88 179 GLY A CA 1
ATOM 1452 C C . GLY A 1 179 ? -31.006 -4.208 71.294 1.00 38.88 179 GLY A C 1
ATOM 1453 O O . GLY A 1 179 ? -31.227 -5.409 71.375 1.00 38.88 179 GLY A O 1
ATOM 1454 N N . ALA A 1 180 ? -30.429 -3.447 72.228 1.00 39.50 180 ALA A N 1
ATOM 1455 C CA . ALA A 1 180 ? -30.475 -3.533 73.692 1.00 39.50 180 ALA A CA 1
ATOM 1456 C C . ALA A 1 180 ? -30.126 -4.846 74.445 1.00 39.50 180 ALA A C 1
ATOM 1458 O O . ALA A 1 180 ? -30.664 -5.915 74.178 1.00 39.50 180 ALA A O 1
ATOM 1459 N N . ASN A 1 181 ? -29.380 -4.634 75.548 1.00 37.91 181 ASN A N 1
ATOM 1460 C CA . ASN A 1 181 ? -29.102 -5.506 76.713 1.00 37.91 181 ASN A CA 1
ATOM 1461 C C . ASN A 1 181 ? -27.936 -6.504 76.527 1.00 37.91 181 ASN A C 1
ATOM 1463 O O . ASN A 1 181 ? -27.874 -7.188 75.521 1.00 37.91 181 ASN A O 1
ATOM 1467 N N . GLY A 1 182 ? -26.983 -6.713 77.439 1.00 33.50 182 GLY A N 1
ATOM 1468 C CA . GLY A 1 182 ? -26.650 -6.138 78.740 1.00 33.50 182 GLY A CA 1
ATOM 1469 C C . GLY A 1 182 ? -25.417 -6.868 79.322 1.00 33.50 182 GLY A C 1
ATOM 1470 O O . GLY A 1 182 ? -25.111 -7.983 78.915 1.00 33.50 182 GLY A O 1
ATOM 1471 N N . THR A 1 183 ? -24.742 -6.202 80.267 1.00 39.91 183 THR A N 1
ATOM 1472 C CA . THR A 1 183 ? -23.910 -6.731 81.379 1.00 39.91 183 THR A CA 1
ATOM 1473 C C . THR A 1 183 ? -22.707 -7.661 81.116 1.00 39.91 183 THR A C 1
ATOM 1475 O O . THR A 1 183 ? -22.854 -8.845 80.838 1.00 39.91 183 THR A O 1
ATOM 1478 N N . THR A 1 184 ? -21.516 -7.082 81.336 1.00 45.62 184 THR A N 1
ATOM 1479 C CA . THR A 1 184 ? -20.376 -7.551 82.165 1.00 45.62 184 THR A CA 1
ATOM 1480 C C . THR A 1 184 ? -20.376 -8.998 82.678 1.00 45.62 184 THR A C 1
ATOM 1482 O O . THR A 1 184 ? -21.342 -9.400 83.320 1.00 45.62 184 THR A O 1
ATOM 1485 N N . ASN A 1 185 ? -19.236 -9.696 82.548 1.00 41.12 185 ASN A N 1
ATOM 1486 C CA . ASN A 1 185 ? -18.503 -10.311 83.672 1.00 41.12 185 ASN A CA 1
ATOM 1487 C C . ASN A 1 185 ? -17.127 -10.862 83.242 1.00 41.12 185 ASN A C 1
ATOM 1489 O O . ASN A 1 185 ? -16.977 -11.448 82.172 1.00 41.12 185 ASN A O 1
ATOM 1493 N N . ASP A 1 186 ? -16.151 -10.647 84.123 1.00 42.03 186 ASP A N 1
ATOM 1494 C CA . ASP A 1 186 ? -14.759 -11.102 84.108 1.00 42.03 186 ASP A CA 1
ATOM 1495 C C . ASP A 1 186 ? -14.593 -12.632 84.182 1.00 42.03 186 ASP A C 1
ATOM 1497 O O . ASP A 1 186 ? -15.398 -13.303 84.824 1.00 42.03 186 ASP A O 1
ATOM 1501 N N . ALA A 1 187 ? -13.474 -13.160 83.660 1.00 40.72 187 ALA A N 1
ATOM 1502 C CA . ALA A 1 187 ? -12.700 -14.224 84.319 1.00 40.72 187 ALA A CA 1
ATOM 1503 C C . ALA A 1 187 ? -11.315 -14.439 83.673 1.00 40.72 187 ALA A C 1
ATOM 1505 O O . ALA A 1 187 ? -11.154 -14.522 82.459 1.00 40.72 187 ALA A O 1
ATOM 1506 N N . VAL A 1 188 ? -10.327 -14.549 84.558 1.00 42.53 188 VAL A N 1
ATOM 1507 C CA . VAL A 1 188 ? -8.881 -14.724 84.383 1.00 42.53 188 VAL A CA 1
ATOM 1508 C C . VAL A 1 188 ? -8.479 -16.201 84.202 1.00 42.53 188 VAL A C 1
ATOM 1510 O O . VAL A 1 188 ? -9.078 -17.077 84.818 1.00 42.53 188 VAL A O 1
ATOM 1513 N N . GLY A 1 189 ? -7.361 -16.440 83.494 1.00 37.06 189 GLY A N 1
ATOM 1514 C CA . GLY A 1 189 ? -6.449 -17.588 83.688 1.00 37.06 189 GLY A CA 1
ATOM 1515 C C . GLY A 1 189 ? -6.456 -18.639 82.567 1.00 37.06 189 GLY A C 1
ATOM 1516 O O . GLY A 1 189 ? -7.474 -18.851 81.932 1.00 37.06 189 GLY A O 1
ATOM 1517 N N . ASN A 1 190 ? -5.400 -19.399 82.267 1.00 35.72 190 ASN A N 1
ATOM 1518 C CA . ASN A 1 190 ? -3.977 -19.445 82.626 1.00 35.72 190 ASN A CA 1
ATOM 1519 C C . ASN A 1 190 ? -3.363 -20.604 81.782 1.00 35.72 190 ASN A C 1
ATOM 1521 O O . ASN A 1 190 ? -4.063 -21.577 81.527 1.00 35.72 190 ASN A O 1
ATOM 1525 N N . SER A 1 191 ? -2.057 -20.538 81.471 1.00 42.59 191 SER A N 1
ATOM 1526 C CA . SER A 1 191 ? -1.133 -21.661 81.150 1.00 42.59 191 SER A CA 1
ATOM 1527 C C . SER A 1 191 ? -1.332 -22.445 79.835 1.00 42.59 191 SER A C 1
ATOM 1529 O O . SER A 1 191 ? -2.362 -23.046 79.583 1.00 42.59 191 SER A O 1
ATOM 1531 N N . SER A 1 192 ? -0.378 -22.407 78.896 1.00 46.22 192 SER A N 1
ATOM 1532 C CA . SER A 1 192 ? 0.905 -23.143 78.898 1.00 46.22 192 SER A CA 1
ATOM 1533 C C . SER A 1 192 ? 0.725 -24.664 78.942 1.00 46.22 192 SER A C 1
ATOM 1535 O O . SER A 1 192 ? 0.499 -25.215 80.012 1.00 46.22 192 SER A O 1
ATOM 1537 N N . ASN A 1 193 ? 0.923 -25.345 77.806 1.00 40.34 193 ASN A N 1
ATOM 1538 C CA . ASN A 1 193 ? 1.892 -26.439 77.758 1.00 40.34 193 ASN A CA 1
ATOM 1539 C C . ASN A 1 193 ? 2.255 -26.884 76.339 1.00 40.34 193 ASN A C 1
ATOM 1541 O O . ASN A 1 193 ? 1.434 -26.980 75.432 1.00 40.34 193 ASN A O 1
ATOM 1545 N N . ARG A 1 194 ? 3.553 -27.146 76.232 1.00 38.03 194 ARG A N 1
ATOM 1546 C CA . ARG A 1 194 ? 4.334 -27.712 75.145 1.00 38.03 194 ARG A CA 1
ATOM 1547 C C . ARG A 1 194 ? 4.540 -29.191 75.470 1.00 38.03 194 ARG A C 1
ATOM 1549 O O . ARG A 1 194 ? 4.907 -29.496 76.603 1.00 38.03 194 ARG A O 1
ATOM 1556 N N . ALA A 1 195 ? 4.378 -30.059 74.483 1.00 48.06 195 ALA A N 1
ATOM 1557 C CA . ALA A 1 195 ? 5.082 -31.332 74.365 1.00 48.06 195 ALA A CA 1
ATOM 1558 C C . ALA A 1 195 ? 5.185 -31.650 72.874 1.00 48.06 195 ALA A C 1
ATOM 1560 O O . ALA A 1 195 ? 4.130 -31.581 72.205 1.00 48.06 195 ALA A O 1
#

Sequence (195 aa):
MHKAEREKLKRDHLNELFLELDHSLEQSRQNNGKACILGDATRLLPDLIAQVESLRKENATLVSESHYVSMEKNELKDEKRVLEADIERLQSKLQQGLQSDLVLHNLPHSASRALSIQHPLAVTRPTLMSPPHQELQLNHELEATWKPKSHSRVKRPQARYPTPFDSWPLELLTRHPQGANGTTNDAVGNSSNRA

Foldseek 3Di:
DDPVVVVVVVVVVVVVVLVVLVVVLVPVDDDSDSVVSVVSCVVVVVVVVVVVVVVVVVVVVVVVVVVVVVVVVVVVVVVVVVVVVVVVVVVVVVVVVVVVVVVVVPDDDDDDDDDDDDDDDDDPDPPPPDDDDPPPDDDDDDDDDDDDDDPPVPDPDDDDDDDPVNDDPPVVVPPDDDDDDDDDDDDDDDDDDDD

Radius of gyration: 41.59 Å; chains: 1; bounding box: 81×56×132 Å